Protein AF-A0A5K3F3H4-F1 (afdb_monomer_lite)

InterPro domains:
  IPR015174 MIF4G-like, type 2 [PF09090] (37-292)
  IPR016024 Armadillo-type fold [SSF48371] (37-323)
  IPR027159 Nuclear cap-binding protein subunit 1 [PTHR12412] (37-321)

Structure (mmCIF, N/CA/C/O backbone):
data_AF-A0A5K3F3H4-F1
#
_entry.id   AF-A0A5K3F3H4-F1
#
loop_
_atom_site.group_PDB
_atom_site.id
_atom_site.type_symbol
_atom_site.label_atom_id
_atom_site.label_alt_id
_atom_site.label_comp_id
_atom_site.label_asym_id
_atom_site.label_entity_id
_atom_site.label_seq_id
_atom_site.pdbx_PDB_ins_code
_atom_site.Cartn_x
_atom_site.Cartn_y
_atom_site.Cartn_z
_atom_site.occupancy
_atom_site.B_iso_or_equiv
_atom_site.auth_seq_id
_atom_site.auth_comp_id
_atom_site.auth_asym_id
_atom_site.auth_atom_id
_atom_site.pdbx_PDB_model_num
ATOM 1 N N . MET A 1 1 ? 62.502 4.142 15.641 1.00 40.22 1 MET A N 1
ATOM 2 C CA . MET A 1 1 ? 61.293 4.793 16.193 1.00 40.22 1 MET A CA 1
ATOM 3 C C . MET A 1 1 ? 60.629 5.588 15.080 1.00 40.22 1 MET A C 1
ATOM 5 O O . MET A 1 1 ? 61.179 6.590 14.658 1.00 40.22 1 MET A O 1
ATOM 9 N N . GLY A 1 2 ? 59.496 5.114 14.569 1.00 34.84 2 GLY A N 1
ATOM 10 C CA . GLY A 1 2 ? 58.688 5.800 13.559 1.00 34.84 2 GLY A CA 1
ATOM 11 C C . GLY A 1 2 ? 57.328 5.115 13.514 1.00 34.84 2 GLY A C 1
ATOM 12 O O . GLY A 1 2 ? 57.258 3.924 13.236 1.00 34.84 2 GLY A O 1
ATOM 13 N N . ARG A 1 3 ? 56.293 5.832 13.952 1.00 32.69 3 ARG A N 1
ATOM 14 C CA . ARG A 1 3 ? 54.963 5.322 14.311 1.00 32.69 3 ARG A CA 1
ATOM 15 C C . ARG A 1 3 ? 54.237 4.694 13.115 1.00 32.69 3 ARG A C 1
ATOM 17 O O . ARG A 1 3 ? 54.088 5.336 12.082 1.00 32.69 3 ARG A O 1
ATOM 24 N N . ALA A 1 4 ? 53.715 3.483 13.309 1.00 35.34 4 ALA A N 1
ATOM 25 C CA . ALA A 1 4 ? 52.687 2.902 12.457 1.00 35.34 4 ALA A CA 1
ATOM 26 C C . ALA A 1 4 ? 51.377 3.687 12.645 1.00 35.34 4 ALA A C 1
ATOM 28 O O . ALA A 1 4 ? 50.846 3.754 13.755 1.00 35.34 4 ALA A O 1
ATOM 29 N N . SER A 1 5 ? 50.876 4.296 11.569 1.00 33.78 5 SER A N 1
ATOM 30 C CA . SER A 1 5 ? 49.508 4.817 11.520 1.00 33.78 5 SER A CA 1
ATOM 31 C C . SER A 1 5 ? 48.542 3.636 11.526 1.00 33.78 5 SER A C 1
ATOM 33 O O . SER A 1 5 ? 48.433 2.917 10.536 1.00 33.78 5 SER A O 1
ATOM 35 N N . GLN A 1 6 ? 47.850 3.429 12.646 1.00 38.91 6 GLN A N 1
ATOM 36 C CA . GLN A 1 6 ? 46.632 2.626 12.684 1.00 38.91 6 GLN A CA 1
ATOM 37 C C . GLN A 1 6 ? 45.551 3.400 11.925 1.00 38.91 6 GLN A C 1
ATOM 39 O O . GLN A 1 6 ? 45.007 4.381 12.427 1.00 38.91 6 GLN A O 1
ATOM 44 N N . GLY A 1 7 ? 45.287 2.992 10.685 1.00 35.88 7 GLY A N 1
ATOM 45 C CA . GLY A 1 7 ? 44.106 3.433 9.959 1.00 35.88 7 GLY A CA 1
ATOM 46 C C . GLY A 1 7 ? 42.872 2.839 10.627 1.00 35.88 7 GLY A C 1
ATOM 47 O O . GLY A 1 7 ? 42.733 1.619 10.686 1.00 35.88 7 GLY A O 1
ATOM 48 N N . CYS A 1 8 ? 41.994 3.693 11.152 1.00 33.06 8 CYS A N 1
ATOM 49 C CA . CYS A 1 8 ? 40.660 3.285 11.578 1.00 33.06 8 CYS A CA 1
ATOM 50 C C . CYS A 1 8 ? 39.961 2.561 10.414 1.00 33.06 8 CYS A C 1
ATOM 52 O O . CYS A 1 8 ? 39.961 3.099 9.301 1.00 33.06 8 CYS A O 1
ATOM 54 N N . PRO A 1 9 ? 39.352 1.381 10.629 1.00 39.97 9 PRO A N 1
ATOM 55 C CA . PRO A 1 9 ? 38.537 0.761 9.599 1.00 39.97 9 PRO A CA 1
ATOM 56 C C . PRO A 1 9 ? 37.385 1.713 9.267 1.00 39.97 9 PRO A C 1
ATOM 58 O O . PRO A 1 9 ? 36.627 2.148 10.135 1.00 39.97 9 PRO A O 1
ATOM 61 N N . SER A 1 10 ? 37.327 2.102 7.996 1.00 42.69 10 SER A N 1
ATOM 62 C CA . SER A 1 10 ? 36.321 3.003 7.443 1.00 42.69 10 SER A CA 1
ATOM 63 C C . SER A 1 10 ? 34.918 2.485 7.769 1.00 42.69 10 SER A C 1
ATOM 65 O O . SER A 1 10 ? 34.638 1.301 7.592 1.00 42.69 10 SER A O 1
ATOM 67 N N . SER A 1 11 ? 34.024 3.384 8.192 1.00 40.47 11 SER A N 1
ATOM 68 C CA . SER A 1 11 ? 32.594 3.132 8.456 1.00 40.47 11 SER A CA 1
ATOM 69 C C . SER A 1 11 ? 31.907 2.298 7.357 1.00 40.47 11 SER A C 1
ATOM 71 O O . SER A 1 11 ? 31.018 1.499 7.640 1.00 40.47 11 SER A O 1
ATOM 73 N N . ALA A 1 12 ? 32.385 2.392 6.111 1.00 36.41 12 ALA A N 1
ATOM 74 C CA . ALA A 1 12 ? 31.917 1.582 4.990 1.00 36.41 12 ALA A CA 1
ATOM 75 C C . ALA A 1 12 ? 32.223 0.077 5.135 1.00 36.41 12 ALA A C 1
ATOM 77 O O . ALA A 1 12 ? 31.369 -0.742 4.820 1.00 36.41 12 ALA A O 1
ATOM 78 N N . GLN A 1 13 ? 33.397 -0.309 5.648 1.00 33.00 13 GLN A N 1
ATOM 79 C CA . GLN A 1 13 ? 33.770 -1.721 5.825 1.00 33.00 13 GLN A CA 1
ATOM 80 C C . GLN A 1 13 ? 32.955 -2.388 6.937 1.00 33.00 13 GLN A C 1
ATOM 82 O O . GLN A 1 13 ? 32.532 -3.530 6.787 1.00 33.00 13 GLN A O 1
ATOM 87 N N . HIS A 1 14 ? 32.665 -1.654 8.014 1.00 35.19 14 HIS A N 1
ATOM 88 C CA . HIS A 1 14 ? 31.809 -2.143 9.096 1.00 35.19 14 HIS A CA 1
ATOM 89 C C . HIS A 1 14 ? 30.343 -2.274 8.648 1.00 35.19 14 HIS A C 1
ATOM 91 O O . HIS A 1 14 ? 29.659 -3.215 9.039 1.00 35.19 14 HIS A O 1
ATOM 97 N N . LYS A 1 15 ? 29.862 -1.369 7.781 1.00 36.09 15 LYS A N 1
ATOM 98 C CA . LYS A 1 15 ? 28.524 -1.461 7.176 1.00 36.09 15 LYS A CA 1
ATOM 99 C C . LYS A 1 15 ? 28.393 -2.668 6.243 1.00 36.09 15 LYS A C 1
ATOM 101 O O . LYS A 1 15 ? 27.379 -3.348 6.291 1.00 36.09 15 LYS A O 1
ATOM 106 N N . VAL A 1 16 ? 29.424 -2.952 5.443 1.00 43.91 16 VAL A N 1
ATOM 107 C CA . VAL A 1 16 ? 29.448 -4.092 4.510 1.00 43.91 16 VAL A CA 1
ATOM 108 C C . VAL A 1 16 ? 29.509 -5.431 5.248 1.00 43.91 16 VAL A C 1
ATOM 110 O O . VAL A 1 16 ? 28.797 -6.351 4.867 1.00 43.91 16 VAL A O 1
ATOM 113 N N . LEU A 1 17 ? 30.296 -5.535 6.326 1.00 38.44 17 LEU A N 1
ATOM 114 C CA . LEU A 1 17 ? 30.344 -6.736 7.173 1.00 38.44 17 LEU A CA 1
ATOM 115 C C . LEU A 1 17 ? 29.001 -7.004 7.862 1.00 38.44 17 LEU A C 1
ATOM 117 O O . LEU A 1 17 ? 28.472 -8.103 7.753 1.00 38.44 17 LEU A O 1
ATOM 121 N N . LEU A 1 18 ? 28.396 -5.978 8.473 1.00 46.22 18 LEU A N 1
ATOM 122 C CA . LEU A 1 18 ? 27.070 -6.108 9.084 1.00 46.22 18 LEU A CA 1
ATOM 123 C C . LEU A 1 18 ? 25.983 -6.448 8.057 1.00 46.22 18 LEU A C 1
ATOM 125 O O . LEU A 1 18 ? 25.068 -7.198 8.374 1.00 46.22 18 LEU A O 1
ATOM 129 N N . GLN A 1 19 ? 26.078 -5.919 6.834 1.00 50.66 19 GLN A N 1
ATOM 130 C CA . GLN A 1 19 ? 25.149 -6.236 5.749 1.00 50.66 19 GLN A CA 1
ATOM 131 C C . GLN A 1 19 ? 25.350 -7.670 5.232 1.00 50.66 19 GLN A C 1
ATOM 133 O O . GLN A 1 19 ? 24.365 -8.336 4.937 1.00 50.66 19 GLN A O 1
ATOM 138 N N . GLY A 1 20 ? 26.590 -8.168 5.179 1.00 55.59 20 GLY A N 1
ATOM 139 C CA . GLY A 1 20 ? 26.904 -9.562 4.849 1.00 55.59 20 GLY A CA 1
ATOM 140 C C . GLY A 1 20 ? 26.349 -10.545 5.880 1.00 55.59 20 GLY A C 1
ATOM 141 O O . GLY A 1 20 ? 25.595 -11.445 5.517 1.00 55.59 20 GLY A O 1
ATOM 142 N N . ASP A 1 21 ? 26.619 -10.303 7.164 1.00 62.16 21 ASP A N 1
ATOM 143 C CA . ASP A 1 21 ? 26.112 -11.128 8.268 1.00 62.16 21 ASP A CA 1
ATOM 144 C C . ASP A 1 21 ? 24.573 -11.081 8.347 1.00 62.16 21 ASP A C 1
ATOM 146 O O . ASP A 1 21 ? 23.911 -12.091 8.593 1.00 62.16 21 ASP A O 1
ATOM 150 N N . PHE A 1 22 ? 23.981 -9.911 8.080 1.00 59.94 22 PHE A N 1
ATOM 151 C CA . PHE A 1 22 ? 22.532 -9.729 7.976 1.00 59.94 22 PHE A CA 1
ATOM 152 C C . PHE A 1 22 ? 21.933 -10.537 6.818 1.00 59.94 22 PHE A C 1
ATOM 154 O O . PHE A 1 22 ? 20.934 -11.234 7.013 1.00 59.94 22 PHE A O 1
ATOM 161 N N . ILE A 1 23 ? 22.549 -10.484 5.631 1.00 62.69 23 ILE A N 1
ATOM 162 C CA . ILE A 1 23 ? 22.097 -11.227 4.449 1.00 62.69 23 ILE A CA 1
ATOM 163 C C . ILE A 1 23 ? 22.179 -12.734 4.694 1.00 62.69 23 ILE A C 1
ATOM 165 O O . ILE A 1 23 ? 21.210 -13.437 4.410 1.00 62.69 23 ILE A O 1
ATOM 169 N N . GLU A 1 24 ? 23.286 -13.239 5.243 1.00 66.94 24 GLU A N 1
ATOM 170 C CA . GLU A 1 24 ? 23.436 -14.669 5.534 1.00 66.94 24 GLU A CA 1
ATOM 171 C C . GLU A 1 24 ? 22.432 -15.149 6.587 1.00 66.94 24 GLU A C 1
ATOM 173 O O . GLU A 1 24 ? 21.789 -16.190 6.407 1.00 66.94 24 GLU A O 1
ATOM 178 N N . SER A 1 25 ? 22.227 -14.370 7.654 1.00 64.19 25 SER A N 1
ATOM 179 C CA . SER A 1 25 ? 21.282 -14.711 8.719 1.00 64.19 25 SER A CA 1
ATOM 180 C C . SER A 1 25 ? 19.839 -14.762 8.202 1.00 64.19 25 SER A C 1
ATOM 182 O O . SER A 1 25 ? 19.125 -15.740 8.431 1.00 64.19 25 SER A O 1
ATOM 184 N N . ILE A 1 26 ? 19.425 -13.761 7.420 1.00 64.06 26 ILE A N 1
ATOM 185 C CA . ILE A 1 26 ? 18.082 -13.704 6.832 1.00 64.06 26 ILE A CA 1
ATOM 186 C C . ILE A 1 26 ? 17.897 -14.774 5.750 1.00 64.06 26 ILE A C 1
ATOM 188 O O . ILE A 1 26 ? 16.873 -15.455 5.736 1.00 64.06 26 ILE A O 1
ATOM 192 N N . SER A 1 27 ? 18.885 -14.985 4.880 1.00 59.66 27 SER A N 1
ATOM 193 C CA . SER A 1 27 ? 18.850 -16.040 3.858 1.00 59.66 27 SER A CA 1
ATOM 194 C C . SER A 1 27 ? 18.670 -17.430 4.482 1.00 59.66 27 SER A C 1
ATOM 196 O O . SER A 1 27 ? 17.841 -18.217 4.024 1.00 59.66 27 SER A O 1
ATOM 198 N N . THR A 1 28 ? 19.352 -17.704 5.599 1.00 62.38 28 THR A N 1
ATOM 199 C CA . THR A 1 28 ? 19.222 -18.971 6.343 1.00 62.38 28 THR A CA 1
ATOM 200 C C . THR A 1 28 ? 17.799 -19.194 6.868 1.00 62.38 28 THR A C 1
ATOM 202 O O . THR A 1 28 ? 17.273 -20.310 6.785 1.00 62.38 28 THR A O 1
ATOM 205 N N . ILE A 1 29 ? 17.145 -18.131 7.356 1.00 65.19 29 ILE A N 1
ATOM 206 C CA . ILE A 1 29 ? 15.736 -18.170 7.779 1.00 65.19 29 ILE A CA 1
ATOM 207 C C . ILE A 1 29 ? 14.838 -18.522 6.585 1.00 65.19 29 ILE A C 1
ATOM 209 O O . ILE A 1 29 ? 13.948 -19.361 6.719 1.00 65.19 29 ILE A O 1
ATOM 213 N N . TRP A 1 30 ? 15.088 -17.937 5.410 1.00 63.22 30 TRP A N 1
ATOM 214 C CA . TRP A 1 30 ? 14.256 -18.125 4.216 1.00 63.22 30 TRP A CA 1
ATOM 215 C C . TRP A 1 30 ? 14.368 -19.500 3.572 1.00 63.22 30 TRP A C 1
ATOM 217 O O . TRP A 1 30 ? 13.352 -20.063 3.165 1.00 63.22 30 TRP A O 1
ATOM 227 N N . VAL A 1 31 ? 15.579 -20.049 3.499 1.00 63.25 31 VAL A N 1
ATOM 228 C CA . VAL A 1 31 ? 15.827 -21.393 2.954 1.00 63.25 31 VAL A CA 1
ATOM 229 C C . VAL A 1 31 ? 15.159 -22.470 3.820 1.00 63.25 31 VAL A C 1
ATOM 231 O O . VAL A 1 31 ? 14.703 -23.488 3.304 1.00 63.25 31 VAL A O 1
ATOM 234 N N . SER A 1 32 ? 15.027 -22.217 5.124 1.00 57.12 32 SER A N 1
ATOM 235 C CA . SER A 1 32 ? 14.444 -23.145 6.103 1.00 57.12 32 SER A CA 1
ATOM 236 C C . SER A 1 32 ? 12.939 -22.941 6.340 1.00 57.12 32 SER A C 1
ATOM 238 O O . SER A 1 32 ? 12.373 -23.562 7.238 1.00 57.12 32 SER A O 1
ATOM 240 N N . ALA A 1 33 ? 12.268 -22.088 5.555 1.00 53.84 33 ALA A N 1
ATOM 241 C CA . ALA A 1 33 ? 10.885 -21.666 5.794 1.00 53.84 33 ALA A CA 1
ATOM 242 C C . ALA A 1 33 ? 9.740 -22.462 5.108 1.00 53.84 33 ALA A C 1
ATOM 244 O O . ALA A 1 33 ? 8.624 -21.931 5.109 1.00 53.84 33 ALA A O 1
ATOM 245 N N . PRO A 1 34 ? 9.889 -23.680 4.526 1.00 53.28 34 PRO A N 1
ATOM 246 C CA . PRO A 1 34 ? 8.743 -24.329 3.880 1.00 53.28 34 PRO A CA 1
ATOM 247 C C . PRO A 1 34 ? 7.625 -24.698 4.873 1.00 53.28 34 PRO A C 1
ATOM 249 O O . PRO A 1 34 ? 6.481 -24.871 4.461 1.00 53.28 34 PRO A O 1
ATOM 252 N N . GLU A 1 35 ? 7.911 -24.731 6.179 1.00 56.06 35 GLU A N 1
ATOM 253 C CA . GLU A 1 35 ? 6.898 -24.804 7.231 1.00 56.06 35 GLU A CA 1
ATOM 254 C C . GLU A 1 35 ? 6.758 -23.444 7.933 1.00 56.06 35 GLU A C 1
ATOM 256 O O . GLU A 1 35 ? 7.698 -22.931 8.542 1.00 56.06 35 GLU A O 1
ATOM 261 N N . THR A 1 36 ? 5.555 -22.860 7.901 1.00 57.94 36 THR A N 1
ATOM 262 C CA . THR A 1 36 ? 5.221 -21.524 8.447 1.00 57.94 36 THR A CA 1
ATOM 263 C C . THR A 1 36 ? 5.594 -21.312 9.922 1.00 57.94 36 THR A C 1
ATOM 265 O O . THR A 1 36 ? 5.577 -20.185 10.408 1.00 57.94 36 THR A O 1
ATOM 268 N N . ASN A 1 37 ? 5.925 -22.381 10.650 1.00 65.38 37 ASN A N 1
ATOM 269 C CA . ASN A 1 37 ? 6.276 -22.349 12.066 1.00 65.38 37 ASN A CA 1
ATOM 270 C C . ASN A 1 37 ? 7.676 -21.756 12.325 1.00 65.38 37 ASN A C 1
ATOM 272 O O . ASN A 1 37 ? 7.894 -21.122 13.357 1.00 65.38 37 ASN A O 1
ATOM 276 N N . TYR A 1 38 ? 8.612 -21.887 11.378 1.00 69.25 38 TYR A N 1
ATOM 277 C CA . TYR A 1 38 ? 9.971 -21.354 11.540 1.00 69.25 38 TYR A CA 1
ATOM 278 C C . TYR A 1 38 ? 9.998 -19.822 11.536 1.00 69.25 38 TYR A C 1
ATOM 280 O O . TYR A 1 38 ? 10.671 -19.213 12.364 1.00 69.25 38 TYR A O 1
ATOM 288 N N . LEU A 1 39 ? 9.201 -19.181 10.676 1.00 72.75 39 LEU A N 1
ATOM 289 C CA . LEU A 1 39 ? 9.088 -17.718 10.649 1.00 72.75 39 LEU A CA 1
ATOM 290 C C . LEU A 1 39 ? 8.508 -17.146 11.945 1.00 72.75 39 LEU A C 1
ATOM 292 O O . LEU A 1 39 ? 8.939 -16.085 12.388 1.00 72.75 39 LEU A O 1
ATOM 296 N N . ALA A 1 40 ? 7.565 -17.855 12.570 1.00 77.00 40 ALA A N 1
ATOM 297 C CA . ALA A 1 40 ? 7.055 -17.476 13.883 1.00 77.00 40 ALA A CA 1
ATOM 298 C C . ALA A 1 40 ? 8.139 -17.585 14.963 1.00 77.00 40 ALA A C 1
ATOM 300 O O . ALA A 1 40 ? 8.243 -16.713 15.820 1.00 77.00 40 ALA A O 1
ATOM 301 N N . TRP A 1 41 ? 8.971 -18.629 14.913 1.00 80.81 41 TRP A N 1
ATOM 302 C CA . TRP A 1 41 ? 10.024 -18.837 15.906 1.00 80.81 41 TRP A CA 1
ATOM 303 C C . TRP A 1 41 ? 11.134 -17.780 15.826 1.00 80.81 41 TRP A C 1
ATOM 305 O O . TRP A 1 41 ? 11.616 -17.314 16.856 1.00 80.81 41 TRP A O 1
ATOM 315 N N . TYR A 1 42 ? 11.472 -17.332 14.614 1.00 81.75 42 TYR A N 1
ATOM 316 C CA . TYR A 1 42 ? 12.465 -16.279 14.376 1.00 81.75 42 TYR A CA 1
ATOM 317 C C . TYR A 1 42 ? 11.874 -14.864 14.296 1.00 81.75 42 TYR A C 1
ATOM 319 O O . TYR A 1 42 ? 12.603 -13.923 13.977 1.00 81.75 42 TYR A O 1
ATOM 327 N N . SER A 1 43 ? 10.583 -14.666 14.595 1.00 85.62 43 SER A N 1
ATOM 328 C CA . SER A 1 43 ? 9.932 -13.362 14.399 1.00 85.62 43 SER A CA 1
ATOM 329 C C . SER A 1 43 ? 10.582 -12.247 15.217 1.00 85.62 43 SER A C 1
ATOM 331 O O . SER A 1 43 ? 10.687 -11.119 14.747 1.00 85.62 43 SER A O 1
ATOM 333 N N . GLU A 1 44 ? 11.025 -12.560 16.437 1.00 87.81 44 GLU A N 1
ATOM 334 C CA . GLU A 1 44 ? 11.679 -11.588 17.318 1.00 87.81 44 GLU A CA 1
ATOM 335 C C . GLU A 1 44 ? 13.089 -11.250 16.826 1.00 87.81 44 GLU A C 1
ATOM 337 O O . GLU A 1 44 ? 13.448 -10.082 16.705 1.00 87.81 44 GLU A O 1
ATOM 342 N N . THR A 1 45 ? 13.865 -12.268 16.443 1.00 87.44 45 THR A N 1
ATOM 343 C CA . THR A 1 45 ? 15.189 -12.082 15.840 1.00 87.44 45 THR A CA 1
ATOM 344 C C . THR A 1 45 ? 15.101 -11.230 14.580 1.00 87.44 45 THR A C 1
ATOM 346 O O . THR A 1 45 ? 15.886 -10.301 14.412 1.00 87.44 45 THR A O 1
ATOM 349 N N . PHE A 1 46 ? 14.107 -11.484 13.727 1.00 88.62 46 PHE A N 1
ATOM 350 C CA . PHE A 1 46 ? 13.879 -10.672 12.540 1.00 88.62 46 PHE A CA 1
ATOM 351 C C . PHE A 1 46 ? 13.544 -9.222 12.892 1.00 88.62 46 PHE A C 1
ATOM 353 O O . PHE A 1 46 ? 14.099 -8.327 12.274 1.00 88.62 46 PHE A O 1
ATOM 360 N N . LYS A 1 47 ? 12.680 -8.963 13.882 1.00 89.25 47 LYS A N 1
ATOM 361 C CA . LYS A 1 47 ? 12.345 -7.589 14.303 1.00 89.25 47 LYS A CA 1
ATOM 362 C C . LYS A 1 47 ? 13.563 -6.817 14.808 1.00 89.25 47 LYS A C 1
ATOM 364 O O . LYS A 1 47 ? 13.651 -5.613 14.596 1.00 89.25 47 LYS A O 1
ATOM 369 N N . ILE A 1 48 ? 14.511 -7.506 15.442 1.00 89.62 48 ILE A N 1
ATOM 370 C CA . ILE A 1 48 ? 15.783 -6.913 15.868 1.00 89.62 48 ILE A CA 1
ATOM 371 C C . ILE A 1 48 ? 16.668 -6.611 14.650 1.00 89.62 48 ILE A C 1
ATOM 373 O O . ILE A 1 48 ? 17.189 -5.502 14.526 1.00 89.62 48 ILE A O 1
ATOM 377 N N . LEU A 1 49 ? 16.821 -7.585 13.746 1.00 86.88 49 LEU A N 1
ATOM 378 C CA . LEU A 1 49 ? 17.655 -7.455 12.549 1.00 86.88 49 LEU A CA 1
ATOM 379 C C . LEU A 1 49 ? 17.106 -6.392 11.585 1.00 86.88 49 LEU A C 1
ATOM 381 O O . LEU A 1 49 ? 17.854 -5.538 11.127 1.00 86.88 49 LEU A O 1
ATOM 385 N N . ALA A 1 50 ? 15.808 -6.415 11.299 1.00 90.94 50 ALA A N 1
ATOM 386 C CA . ALA A 1 50 ? 15.098 -5.500 10.409 1.00 90.94 50 ALA A CA 1
ATOM 387 C C . ALA A 1 50 ? 14.349 -4.417 11.205 1.00 90.94 50 ALA A C 1
ATOM 389 O O . ALA A 1 50 ? 13.154 -4.182 11.020 1.00 90.94 50 ALA A O 1
ATOM 390 N N . SER A 1 51 ? 15.071 -3.765 12.118 1.00 91.31 51 SER A N 1
ATOM 391 C CA . SER A 1 51 ? 14.514 -2.758 13.032 1.00 91.31 51 SER A CA 1
ATOM 392 C C . SER A 1 51 ? 14.151 -1.429 12.362 1.00 91.31 51 SER A C 1
ATOM 394 O O . SER A 1 51 ? 13.438 -0.626 12.961 1.00 91.31 51 SER A O 1
ATOM 396 N N . THR A 1 52 ? 14.613 -1.187 11.130 1.00 94.38 52 THR A N 1
ATOM 397 C CA . THR A 1 52 ? 14.284 0.015 10.348 1.00 94.38 52 THR A CA 1
ATOM 398 C C . THR A 1 52 ? 13.592 -0.341 9.037 1.00 94.38 52 THR A C 1
ATOM 400 O O . THR A 1 52 ? 13.757 -1.444 8.510 1.00 94.38 52 THR A O 1
ATOM 403 N N . VAL A 1 53 ? 12.852 0.620 8.477 1.00 94.12 53 VAL A N 1
ATOM 404 C CA . VAL A 1 53 ? 12.150 0.469 7.193 1.00 94.12 53 VAL A CA 1
ATOM 405 C C . VAL A 1 53 ? 13.129 0.120 6.068 1.00 94.12 53 VAL A C 1
ATOM 407 O O . VAL A 1 53 ? 12.820 -0.720 5.228 1.00 94.12 53 VAL A O 1
ATOM 410 N N . GLU A 1 54 ? 14.334 0.693 6.066 1.00 93.00 54 GLU A N 1
ATOM 411 C CA . GLU A 1 54 ? 15.370 0.403 5.068 1.00 93.00 54 GLU A CA 1
ATOM 412 C C . GLU A 1 54 ? 15.858 -1.046 5.160 1.00 93.00 54 GLU A C 1
ATOM 414 O O . GLU A 1 54 ? 15.968 -1.723 4.143 1.00 93.00 54 GLU A O 1
ATOM 419 N N . LEU A 1 55 ? 16.098 -1.557 6.371 1.00 93.88 55 LEU A N 1
ATOM 420 C CA . LEU A 1 55 ? 16.516 -2.949 6.562 1.00 93.88 55 LEU A CA 1
ATOM 421 C C . LEU A 1 55 ? 15.397 -3.930 6.196 1.00 93.88 55 LEU A C 1
ATOM 423 O O . LEU A 1 55 ? 15.667 -4.998 5.650 1.00 93.88 55 LEU A O 1
ATOM 427 N N . GLN A 1 56 ? 14.137 -3.562 6.434 1.00 95.69 56 GLN A N 1
ATOM 428 C CA . GLN A 1 56 ? 12.990 -4.335 5.957 1.00 95.69 56 GLN A CA 1
ATOM 429 C C . GLN A 1 56 ? 12.909 -4.357 4.419 1.00 95.69 56 GLN A C 1
ATOM 431 O O . GLN A 1 56 ? 12.589 -5.398 3.846 1.00 95.69 56 GLN A O 1
ATOM 436 N N . VAL A 1 57 ? 13.232 -3.248 3.740 1.00 95.75 57 VAL A N 1
ATOM 437 C CA . VAL A 1 57 ? 13.325 -3.194 2.268 1.00 95.75 57 VAL A CA 1
ATOM 438 C C . VAL A 1 57 ? 14.414 -4.139 1.754 1.00 95.75 57 VAL A C 1
ATOM 440 O O . VAL A 1 57 ? 14.148 -4.930 0.850 1.00 95.75 57 VAL A O 1
ATOM 443 N N . GLU A 1 58 ? 15.602 -4.119 2.360 1.00 92.62 58 GLU A N 1
ATOM 444 C CA . GLU A 1 58 ? 16.693 -5.038 2.006 1.00 92.62 58 GLU A CA 1
ATOM 445 C C . GLU A 1 58 ? 16.299 -6.503 2.258 1.00 92.62 58 GLU A C 1
ATOM 447 O O . GLU A 1 58 ? 16.532 -7.374 1.419 1.00 92.62 58 GLU A O 1
ATOM 452 N N . ALA A 1 59 ? 15.614 -6.789 3.370 1.00 92.62 59 ALA A N 1
ATOM 453 C CA . ALA A 1 59 ? 15.080 -8.120 3.653 1.00 92.62 59 ALA A CA 1
ATOM 454 C C . ALA A 1 59 ? 14.093 -8.597 2.572 1.00 92.62 59 ALA A C 1
ATOM 456 O O . ALA A 1 59 ? 14.105 -9.774 2.205 1.00 92.62 59 ALA A O 1
ATOM 457 N N . LEU A 1 60 ? 13.275 -7.695 2.023 1.00 94.38 60 LEU A N 1
ATOM 458 C CA . LEU A 1 60 ? 12.379 -7.989 0.903 1.00 94.38 60 LEU A CA 1
ATOM 459 C C . LEU A 1 60 ? 13.136 -8.210 -0.418 1.00 94.38 60 LEU A C 1
ATOM 461 O O . LEU A 1 60 ? 12.717 -9.043 -1.226 1.00 94.38 60 LEU A O 1
ATOM 465 N N . HIS A 1 61 ? 14.265 -7.531 -0.655 1.00 92.44 61 HIS A N 1
ATOM 466 C CA . HIS A 1 61 ? 15.140 -7.845 -1.795 1.00 92.44 61 HIS A CA 1
ATOM 467 C C . HIS A 1 61 ? 15.774 -9.228 -1.660 1.00 92.44 61 HIS A C 1
ATOM 469 O O . HIS A 1 61 ? 15.759 -9.985 -2.630 1.00 92.44 61 HIS A O 1
ATOM 475 N N . ILE A 1 62 ? 16.247 -9.599 -0.466 1.00 90.50 62 ILE A N 1
ATOM 476 C CA . ILE A 1 62 ? 16.758 -10.951 -0.188 1.00 90.50 62 ILE A CA 1
ATOM 477 C C . ILE A 1 62 ? 15.652 -11.985 -0.417 1.00 90.50 62 ILE A C 1
ATOM 479 O O . ILE A 1 62 ? 15.874 -12.976 -1.108 1.00 90.50 62 ILE A O 1
ATOM 483 N N . LEU A 1 63 ? 14.442 -11.736 0.094 1.00 90.25 63 LEU A N 1
ATOM 484 C CA . LEU A 1 63 ? 13.293 -12.618 -0.106 1.00 90.25 63 LEU A CA 1
ATOM 485 C C . LEU A 1 63 ? 13.005 -12.850 -1.599 1.00 90.25 63 LEU A C 1
ATOM 487 O O . LEU A 1 63 ? 12.834 -13.992 -2.028 1.00 90.25 63 LEU A O 1
ATOM 491 N N . GLN A 1 64 ? 12.982 -11.775 -2.391 1.00 89.44 64 GLN A N 1
ATOM 492 C CA . GLN A 1 64 ? 12.780 -11.834 -3.839 1.00 89.44 64 GLN A CA 1
ATOM 493 C C . GLN A 1 64 ? 13.919 -12.576 -4.554 1.00 89.44 64 GLN A C 1
ATOM 495 O O . GLN A 1 64 ? 13.667 -13.267 -5.539 1.00 89.44 64 GLN A O 1
ATOM 500 N N . ALA A 1 65 ? 15.161 -12.437 -4.084 1.00 87.81 65 ALA A N 1
ATOM 501 C CA . ALA A 1 65 ? 16.315 -13.127 -4.651 1.00 87.81 65 ALA A CA 1
ATOM 502 C C . ALA A 1 65 ? 16.273 -14.638 -4.369 1.00 87.81 65 ALA A C 1
ATOM 504 O O . ALA A 1 65 ? 16.501 -15.433 -5.282 1.00 87.81 65 ALA A O 1
ATOM 505 N N . VAL A 1 66 ? 15.920 -15.034 -3.140 1.00 86.62 66 VAL A N 1
ATOM 506 C CA . VAL A 1 66 ? 15.795 -16.443 -2.725 1.00 86.62 66 VAL A CA 1
ATOM 507 C C . VAL A 1 66 ? 14.650 -17.135 -3.468 1.00 86.62 66 VAL A C 1
ATOM 509 O O . VAL A 1 66 ? 14.824 -18.234 -3.988 1.00 86.62 66 VAL A O 1
ATOM 512 N N . TRP A 1 67 ? 13.492 -16.480 -3.578 1.00 86.56 67 TRP A N 1
ATOM 513 C CA . TRP A 1 67 ? 12.292 -17.041 -4.211 1.00 86.56 67 TRP A CA 1
ATOM 514 C C . TRP A 1 67 ? 12.052 -16.512 -5.630 1.00 86.56 67 TRP A C 1
ATOM 516 O O . TRP A 1 67 ? 10.910 -16.415 -6.082 1.00 86.56 67 TRP A O 1
ATOM 526 N N . CYS A 1 68 ? 13.123 -16.204 -6.366 1.00 81.19 68 CYS A N 1
ATOM 527 C CA . CYS A 1 68 ? 13.036 -15.594 -7.696 1.00 81.19 68 CYS A CA 1
ATOM 528 C C . CYS A 1 68 ? 12.257 -16.441 -8.720 1.00 81.19 68 CYS A C 1
ATOM 530 O O . CYS A 1 68 ? 11.606 -15.885 -9.602 1.00 81.19 68 CYS A O 1
ATOM 532 N N . ASN A 1 69 ? 12.262 -17.769 -8.567 1.00 82.38 69 ASN A N 1
ATOM 533 C CA . ASN A 1 69 ? 11.538 -18.708 -9.432 1.00 82.38 69 ASN A CA 1
ATOM 534 C C . ASN A 1 69 ? 10.111 -19.024 -8.948 1.00 82.38 69 ASN A C 1
ATOM 536 O O . ASN A 1 69 ? 9.369 -19.722 -9.636 1.00 82.38 69 ASN A O 1
ATOM 540 N N . GLN A 1 70 ? 9.713 -18.540 -7.767 1.00 87.38 70 GLN A N 1
ATOM 541 C CA . GLN A 1 70 ? 8.420 -18.847 -7.159 1.00 87.38 70 GLN A CA 1
ATOM 542 C C . GLN A 1 70 ? 7.786 -17.580 -6.574 1.00 87.38 70 GLN A C 1
ATOM 544 O O . GLN A 1 70 ? 7.703 -17.389 -5.362 1.00 87.38 70 GLN A O 1
ATOM 549 N N . SER A 1 71 ? 7.282 -16.722 -7.462 1.00 89.94 71 SER A N 1
ATOM 550 C CA . SER A 1 71 ? 6.696 -15.417 -7.118 1.00 89.94 71 SER A CA 1
ATOM 551 C C . SER A 1 71 ? 5.572 -15.493 -6.075 1.00 89.94 71 SER A C 1
ATOM 553 O O . SER A 1 71 ? 5.447 -14.615 -5.226 1.00 89.94 71 SER A O 1
ATOM 555 N N . GLN A 1 72 ? 4.794 -16.579 -6.068 1.00 90.44 72 GLN A N 1
ATOM 556 C CA . GLN A 1 72 ? 3.741 -16.802 -5.073 1.00 90.44 72 GLN A CA 1
ATOM 557 C C . GLN A 1 72 ? 4.281 -17.001 -3.648 1.00 90.44 72 GLN A C 1
ATOM 559 O O . GLN A 1 72 ? 3.611 -16.614 -2.693 1.00 90.44 72 GLN A O 1
ATOM 564 N N . MET A 1 73 ? 5.500 -17.528 -3.480 1.00 87.69 73 MET A N 1
ATOM 565 C CA . MET A 1 73 ? 6.123 -17.615 -2.153 1.00 87.69 73 MET A CA 1
ATOM 566 C C . MET A 1 73 ? 6.500 -16.236 -1.631 1.00 87.69 73 MET A C 1
ATOM 568 O O . MET A 1 73 ? 6.246 -15.959 -0.463 1.00 87.69 73 MET A O 1
ATOM 572 N N . VAL A 1 74 ? 6.999 -15.339 -2.490 1.00 91.69 74 VAL A N 1
ATOM 573 C CA . VAL A 1 74 ? 7.266 -13.938 -2.115 1.00 91.69 74 VAL A CA 1
ATOM 574 C C . VAL A 1 74 ? 5.996 -13.277 -1.575 1.00 91.69 74 VAL A C 1
ATOM 576 O O . VAL A 1 74 ? 6.024 -12.637 -0.523 1.00 91.69 74 VAL A O 1
ATOM 579 N N . VAL A 1 75 ? 4.858 -13.485 -2.243 1.00 93.44 75 VAL A N 1
ATOM 580 C CA . VAL A 1 75 ? 3.561 -12.948 -1.801 1.00 93.44 75 VAL A CA 1
ATOM 581 C C . VAL A 1 75 ? 3.123 -13.564 -0.475 1.00 93.44 75 VAL A C 1
ATOM 583 O O . VAL A 1 75 ? 2.784 -12.840 0.459 1.00 93.44 75 VAL A O 1
ATOM 586 N N . ALA A 1 76 ? 3.117 -14.895 -0.378 1.00 89.56 76 ALA A N 1
ATOM 587 C CA . ALA A 1 76 ? 2.631 -15.601 0.805 1.00 89.56 76 ALA A CA 1
ATOM 588 C C . ALA A 1 76 ? 3.452 -15.252 2.053 1.00 89.56 76 ALA A C 1
ATOM 590 O O . ALA A 1 76 ? 2.896 -14.985 3.119 1.00 89.56 76 ALA A O 1
ATOM 591 N N . ILE A 1 77 ? 4.771 -15.208 1.898 1.00 90.19 77 ILE A N 1
ATOM 592 C CA . ILE A 1 77 ? 5.706 -14.892 2.966 1.00 90.19 77 ILE A CA 1
ATOM 593 C C . ILE A 1 77 ? 5.601 -13.425 3.384 1.00 90.19 77 ILE A C 1
ATOM 595 O O . ILE A 1 77 ? 5.454 -13.152 4.574 1.00 90.19 77 ILE A O 1
ATOM 599 N N . SER A 1 78 ? 5.658 -12.479 2.440 1.00 93.62 78 SER A N 1
ATOM 600 C CA . SER A 1 78 ? 5.582 -11.048 2.773 1.00 93.62 78 SER A CA 1
ATOM 601 C C . SER A 1 78 ? 4.258 -10.707 3.460 1.00 93.62 78 SER A C 1
ATOM 603 O O . SER A 1 78 ? 4.229 -9.956 4.439 1.00 93.62 78 SER A O 1
ATOM 605 N N . ASP A 1 79 ? 3.157 -11.327 3.027 1.00 91.81 79 ASP A N 1
ATOM 606 C CA . ASP A 1 79 ? 1.860 -11.225 3.688 1.00 91.81 79 ASP A CA 1
ATOM 607 C C . ASP A 1 79 ? 1.896 -11.816 5.104 1.00 91.81 79 ASP A C 1
ATOM 609 O O . ASP A 1 79 ? 1.456 -11.163 6.052 1.00 91.81 79 ASP A O 1
ATOM 613 N N . TYR A 1 80 ? 2.472 -13.007 5.284 1.00 90.00 80 TYR A N 1
ATOM 614 C CA . TYR A 1 80 ? 2.620 -13.629 6.601 1.00 90.00 80 TYR A CA 1
ATOM 615 C C . TYR A 1 80 ? 3.436 -12.759 7.572 1.00 90.00 80 TYR A C 1
ATOM 617 O O . TYR A 1 80 ? 2.980 -12.473 8.679 1.00 90.00 80 TYR A O 1
ATOM 625 N N . MET A 1 81 ? 4.594 -12.259 7.141 1.00 90.44 81 MET A N 1
ATOM 626 C CA . MET A 1 81 ? 5.443 -11.362 7.932 1.00 90.44 81 MET A CA 1
ATOM 627 C C . MET A 1 81 ? 4.728 -10.064 8.310 1.00 90.44 81 MET A C 1
ATOM 629 O O . MET A 1 81 ? 4.820 -9.602 9.448 1.00 90.44 81 MET A O 1
ATOM 633 N N . SER A 1 82 ? 3.972 -9.491 7.372 1.00 92.81 82 SER A N 1
ATOM 634 C CA . SER A 1 82 ? 3.174 -8.291 7.627 1.00 92.81 82 SER A CA 1
ATOM 635 C C . SER A 1 82 ? 2.139 -8.529 8.727 1.00 92.81 82 SER A C 1
ATOM 637 O O . SER A 1 82 ? 1.911 -7.664 9.569 1.00 92.81 82 SER A O 1
ATOM 639 N N . ARG A 1 83 ? 1.511 -9.716 8.761 1.00 89.69 83 ARG A N 1
ATOM 640 C CA . ARG A 1 83 ? 0.543 -10.081 9.813 1.00 89.69 83 ARG A CA 1
ATOM 641 C C . ARG A 1 83 ? 1.200 -10.245 11.184 1.00 89.69 83 ARG A C 1
ATOM 643 O O . ARG A 1 83 ? 0.552 -9.968 12.188 1.00 89.69 83 ARG A O 1
ATOM 650 N N . LEU A 1 84 ? 2.465 -10.665 11.232 1.00 89.69 84 LEU A N 1
ATOM 651 C CA . LEU A 1 84 ? 3.255 -10.753 12.467 1.00 89.69 84 LEU A CA 1
ATOM 652 C C . LEU A 1 84 ? 3.847 -9.403 12.919 1.00 89.69 84 LEU A C 1
ATOM 654 O O . LEU A 1 84 ? 4.488 -9.331 13.975 1.00 89.69 84 LEU A O 1
ATOM 658 N N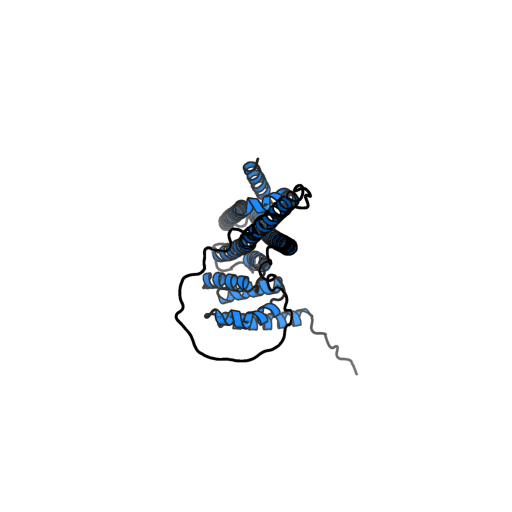 . GLY A 1 85 ? 3.642 -8.338 12.135 1.00 89.81 85 GLY A N 1
ATOM 659 C CA . GLY A 1 85 ? 4.228 -7.020 12.381 1.00 89.81 85 GLY A CA 1
ATOM 660 C C . GLY A 1 85 ? 5.748 -7.016 12.226 1.00 89.81 85 GLY A C 1
ATOM 661 O O . GLY A 1 85 ? 6.431 -6.317 12.962 1.00 89.81 85 GLY A O 1
ATOM 662 N N . MET A 1 86 ? 6.281 -7.874 11.352 1.00 92.00 86 MET A N 1
ATOM 663 C CA . MET A 1 86 ? 7.704 -7.899 10.995 1.00 92.00 86 MET A CA 1
ATOM 664 C C . MET A 1 86 ? 8.021 -6.914 9.866 1.00 92.00 86 MET A C 1
ATOM 666 O O . MET A 1 86 ? 9.144 -6.436 9.774 1.00 92.00 86 MET A O 1
ATOM 670 N N . LEU A 1 87 ? 7.043 -6.639 9.001 1.00 95.31 87 LEU A N 1
ATOM 671 C CA . LEU A 1 87 ? 7.163 -5.686 7.903 1.00 95.31 87 LEU A CA 1
ATOM 672 C C . LEU A 1 87 ? 6.152 -4.564 8.088 1.00 95.31 87 LEU A C 1
ATOM 674 O O . LEU A 1 87 ? 4.950 -4.818 8.230 1.00 95.31 87 LEU A O 1
ATOM 678 N N . ASP A 1 88 ? 6.644 -3.337 8.022 1.00 94.38 88 ASP A N 1
ATOM 679 C CA . ASP A 1 88 ? 5.814 -2.152 7.961 1.00 94.38 88 ASP A CA 1
ATOM 680 C C . ASP A 1 88 ? 5.207 -1.993 6.560 1.00 94.38 88 ASP A C 1
ATOM 682 O O . ASP A 1 88 ? 5.849 -2.281 5.549 1.00 94.38 88 ASP A O 1
ATOM 686 N N . PRO A 1 89 ? 3.969 -1.486 6.445 1.00 95.25 89 PRO A N 1
ATOM 687 C CA . PRO A 1 89 ? 3.369 -1.206 5.143 1.00 95.25 89 PRO A CA 1
ATOM 688 C C . PRO A 1 89 ? 4.241 -0.310 4.247 1.00 95.25 89 PRO A C 1
ATOM 690 O O . PRO A 1 89 ? 4.258 -0.471 3.028 1.00 95.25 89 PRO A O 1
ATOM 693 N N . GLU A 1 90 ? 4.984 0.616 4.857 1.00 95.56 90 GLU A N 1
ATOM 694 C CA . GLU A 1 90 ? 5.883 1.542 4.168 1.00 95.56 90 GLU A CA 1
ATOM 695 C C . GLU A 1 90 ? 7.092 0.837 3.544 1.00 95.56 90 GLU A C 1
ATOM 697 O O . GLU A 1 90 ? 7.504 1.222 2.449 1.00 95.56 90 GLU A O 1
ATOM 702 N N . SER A 1 91 ? 7.627 -0.221 4.169 1.00 96.81 91 SER A N 1
ATOM 703 C CA . SER A 1 91 ? 8.766 -0.963 3.612 1.00 96.81 91 SER A CA 1
ATOM 704 C C . SER A 1 91 ? 8.372 -1.764 2.375 1.00 96.81 91 SER A C 1
ATOM 706 O O . SER A 1 91 ? 9.146 -1.839 1.427 1.00 96.81 91 SER A O 1
ATOM 708 N N . ILE A 1 92 ? 7.138 -2.270 2.301 1.00 96.94 92 ILE A N 1
ATOM 709 C CA . ILE A 1 92 ? 6.628 -2.953 1.099 1.00 96.94 92 ILE A CA 1
ATOM 710 C C . ILE A 1 92 ? 6.509 -1.975 -0.075 1.00 96.94 92 ILE A C 1
ATOM 712 O O . ILE A 1 92 ? 6.907 -2.300 -1.196 1.00 96.94 92 ILE A O 1
ATOM 716 N N . VAL A 1 93 ? 6.014 -0.758 0.179 1.00 96.75 93 VAL A N 1
ATOM 717 C CA . VAL A 1 93 ? 5.976 0.303 -0.839 1.00 96.75 93 VAL A CA 1
ATOM 718 C C . VAL A 1 93 ? 7.399 0.722 -1.224 1.00 96.75 93 VAL A C 1
ATOM 720 O O . VAL A 1 93 ? 7.715 0.807 -2.408 1.00 96.75 93 VAL A O 1
ATOM 723 N N . GLY A 1 94 ? 8.285 0.929 -0.249 1.00 95.75 94 GLY A N 1
ATOM 724 C CA . GLY A 1 94 ? 9.687 1.276 -0.488 1.00 95.75 94 GLY A CA 1
ATOM 725 C C . GLY A 1 94 ? 10.431 0.229 -1.320 1.00 95.75 94 GLY A C 1
ATOM 726 O O . GLY A 1 94 ? 11.176 0.584 -2.231 1.00 95.75 94 GLY A O 1
ATOM 727 N N . TRP A 1 95 ? 10.177 -1.053 -1.061 1.00 96.38 95 TRP A N 1
ATOM 728 C CA . TRP A 1 95 ? 10.731 -2.171 -1.814 1.00 96.38 95 TRP A CA 1
ATOM 729 C C . TRP A 1 95 ? 10.244 -2.177 -3.261 1.00 96.38 95 TRP A C 1
ATOM 731 O O . TRP A 1 95 ? 11.071 -2.215 -4.168 1.00 96.38 95 TRP A O 1
ATOM 741 N N . ALA A 1 96 ? 8.931 -2.074 -3.491 1.00 95.38 96 ALA A N 1
ATOM 742 C CA . ALA A 1 96 ? 8.349 -2.126 -4.833 1.00 95.38 96 ALA A CA 1
ATOM 743 C C . ALA A 1 96 ? 8.853 -1.001 -5.755 1.00 95.38 96 ALA A C 1
ATOM 745 O O . ALA A 1 96 ? 9.014 -1.213 -6.955 1.00 95.38 96 ALA A O 1
ATOM 746 N N . PHE A 1 97 ? 9.135 0.178 -5.194 1.00 93.62 97 PHE A N 1
ATOM 747 C CA . PHE A 1 97 ? 9.669 1.340 -5.916 1.00 93.62 97 PHE A CA 1
ATOM 748 C C . PHE A 1 97 ? 11.165 1.561 -5.680 1.00 93.62 97 PHE A C 1
ATOM 750 O O . PHE A 1 97 ? 11.667 2.669 -5.886 1.00 93.62 97 PHE A O 1
ATOM 757 N N . SER A 1 98 ? 11.888 0.538 -5.219 1.00 92.88 98 SER A N 1
ATOM 758 C CA . SER A 1 98 ? 13.332 0.646 -5.065 1.00 92.88 98 SER A CA 1
ATOM 759 C C . SER A 1 98 ? 13.999 0.804 -6.436 1.00 92.88 98 SER A C 1
ATOM 761 O O . SER A 1 98 ? 13.483 0.280 -7.429 1.00 92.88 98 SER A O 1
ATOM 763 N N . PRO A 1 99 ? 15.186 1.435 -6.511 1.00 88.25 99 PRO A N 1
ATOM 764 C CA . PRO A 1 99 ? 15.916 1.567 -7.769 1.00 88.25 99 PRO A CA 1
ATOM 765 C C . PRO A 1 99 ? 16.137 0.228 -8.483 1.00 88.25 99 PRO A C 1
ATOM 767 O O . PRO A 1 99 ? 16.081 0.173 -9.703 1.00 88.25 99 PRO A O 1
ATOM 770 N N . TYR A 1 100 ? 16.334 -0.861 -7.731 1.00 85.75 100 TYR A N 1
ATOM 771 C CA . TYR A 1 100 ? 16.484 -2.209 -8.282 1.00 85.75 100 TYR A CA 1
ATOM 772 C C . TYR A 1 100 ? 15.188 -2.749 -8.911 1.00 85.75 100 TYR A C 1
ATOM 774 O O . TYR A 1 100 ? 15.223 -3.411 -9.945 1.00 85.75 100 TYR A O 1
ATOM 782 N N . MET A 1 101 ? 14.032 -2.463 -8.307 1.00 88.44 101 MET A N 1
ATOM 783 C CA . MET A 1 101 ? 12.735 -2.945 -8.790 1.00 88.44 101 MET A CA 1
ATOM 784 C C . MET A 1 101 ? 12.201 -2.112 -9.958 1.00 88.44 101 MET A C 1
ATOM 786 O O . MET A 1 101 ? 11.546 -2.654 -10.852 1.00 88.44 101 MET A O 1
ATOM 790 N N . SER A 1 102 ? 12.484 -0.807 -9.955 1.00 87.19 102 SER A N 1
ATOM 791 C CA . SER A 1 102 ? 11.959 0.171 -10.907 1.00 87.19 102 SER A CA 1
ATOM 792 C C . SER A 1 102 ? 12.958 0.590 -11.991 1.00 87.19 102 SER A C 1
ATOM 794 O O . SER A 1 102 ? 12.695 1.553 -12.704 1.00 87.19 102 SER A O 1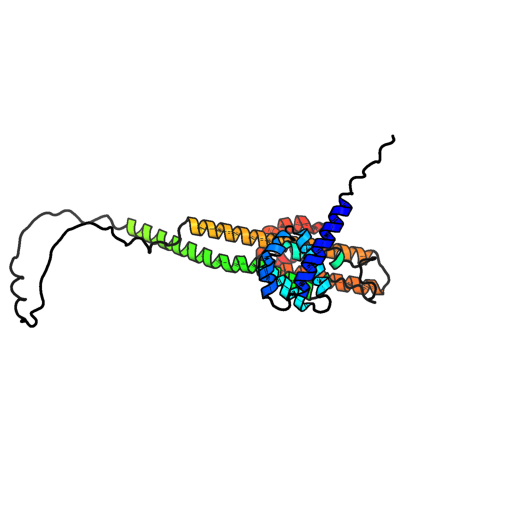
ATOM 796 N N . ALA A 1 103 ? 14.119 -0.059 -12.103 1.00 81.31 103 ALA A N 1
ATOM 797 C CA . ALA A 1 103 ? 15.093 0.262 -13.143 1.00 81.31 103 ALA A CA 1
ATOM 798 C C . ALA A 1 103 ? 14.563 -0.121 -14.534 1.00 81.31 103 ALA A C 1
ATOM 800 O O . ALA A 1 103 ? 14.260 -1.285 -14.796 1.00 81.31 103 ALA A O 1
ATOM 801 N N . PHE A 1 104 ? 14.511 0.865 -15.434 1.00 71.75 104 PHE A N 1
ATOM 802 C CA . PHE A 1 104 ? 14.195 0.685 -16.857 1.00 71.75 104 PHE A CA 1
ATOM 803 C C . PHE A 1 104 ? 15.442 0.792 -17.755 1.00 71.75 104 PHE A C 1
ATOM 805 O O . PHE A 1 104 ? 15.388 0.445 -18.926 1.00 71.75 104 PHE A O 1
ATOM 812 N N . CYS A 1 105 ? 16.573 1.286 -17.240 1.00 55.12 105 CYS A N 1
ATOM 813 C CA . CYS A 1 105 ? 17.798 1.503 -18.013 1.00 55.12 105 CYS A CA 1
ATOM 814 C C . CYS A 1 105 ? 19.065 1.352 -17.142 1.00 55.12 105 CYS A C 1
ATOM 816 O O . CYS A 1 105 ? 19.035 1.591 -15.934 1.00 55.12 105 CYS A O 1
ATOM 818 N N . GLY A 1 106 ? 20.187 0.949 -17.758 1.00 53.97 106 GLY A N 1
ATOM 819 C CA . GLY A 1 106 ? 21.515 0.850 -17.123 1.00 53.97 106 GLY A CA 1
ATOM 820 C C . GLY A 1 106 ? 21.905 -0.542 -16.597 1.00 53.97 106 GLY A C 1
ATOM 821 O O . GLY A 1 106 ? 21.187 -1.516 -16.784 1.00 53.97 106 GLY A O 1
ATOM 822 N N . ASN A 1 107 ? 23.050 -0.632 -15.902 1.00 48.47 107 ASN A N 1
ATOM 823 C CA . ASN A 1 107 ? 23.652 -1.885 -15.391 1.00 48.47 107 ASN A CA 1
ATOM 824 C C . ASN A 1 107 ? 22.794 -2.649 -14.357 1.00 48.47 107 ASN A C 1
ATOM 826 O O . ASN A 1 107 ? 23.154 -3.751 -13.953 1.00 48.47 107 ASN A O 1
ATOM 830 N N . LEU A 1 108 ? 21.697 -2.043 -13.893 1.00 52.81 108 LEU A N 1
ATOM 831 C CA . LEU A 1 108 ? 20.725 -2.633 -12.967 1.00 52.81 108 LEU A CA 1
ATOM 832 C C . LEU A 1 108 ? 19.479 -3.172 -13.689 1.00 52.81 108 LEU A C 1
ATOM 834 O O . LEU A 1 108 ? 18.682 -3.880 -13.076 1.00 52.81 108 LEU A O 1
ATOM 838 N N . ALA A 1 109 ? 19.301 -2.846 -14.974 1.00 54.22 109 ALA A N 1
ATOM 839 C CA . ALA A 1 109 ? 18.230 -3.394 -15.791 1.00 54.22 109 ALA A CA 1
ATOM 840 C C . ALA A 1 109 ? 18.552 -4.857 -16.163 1.00 54.22 109 ALA A C 1
ATOM 842 O O . ALA A 1 109 ? 19.721 -5.192 -16.387 1.00 54.22 109 ALA A O 1
ATOM 843 N N . PRO A 1 110 ? 17.545 -5.748 -16.229 1.00 54.53 110 PRO A N 1
ATOM 844 C CA . PRO A 1 110 ? 17.756 -7.149 -16.576 1.00 54.53 110 PRO A CA 1
ATOM 845 C C . PRO A 1 110 ? 18.381 -7.261 -17.974 1.00 54.53 110 PRO A C 1
ATOM 847 O O . PRO A 1 110 ? 17.724 -7.039 -18.985 1.00 54.53 110 PRO A O 1
ATOM 850 N N . SER A 1 111 ? 19.664 -7.620 -18.021 1.00 49.12 111 SER A N 1
ATOM 851 C CA . SER A 1 111 ? 20.531 -7.512 -19.205 1.00 49.12 111 SER A CA 1
ATOM 852 C C . SER A 1 111 ? 20.242 -8.534 -20.315 1.00 49.12 111 SER A C 1
ATOM 854 O O . SER A 1 111 ? 20.940 -8.546 -21.321 1.00 49.12 111 SER A O 1
ATOM 856 N N . ASN A 1 112 ? 19.231 -9.394 -20.139 1.00 50.06 112 ASN A N 1
ATOM 857 C CA . ASN A 1 112 ? 19.006 -10.579 -20.975 1.00 50.06 112 ASN A CA 1
ATOM 858 C C . ASN A 1 112 ? 17.644 -10.623 -21.685 1.00 50.06 112 ASN A C 1
ATOM 860 O O . ASN A 1 112 ? 17.340 -11.637 -22.308 1.00 50.06 112 ASN A O 1
ATOM 864 N N . ASN A 1 113 ? 16.823 -9.572 -21.616 1.00 51.22 113 ASN A N 1
ATOM 865 C CA . ASN A 1 113 ? 15.550 -9.549 -22.335 1.00 51.22 113 ASN A CA 1
ATOM 866 C C . ASN A 1 113 ? 15.581 -8.553 -23.494 1.00 51.22 113 ASN A C 1
ATOM 868 O O . ASN A 1 113 ? 16.001 -7.413 -23.336 1.00 51.22 113 ASN A O 1
ATOM 872 N N . VAL A 1 114 ? 15.042 -8.995 -24.634 1.00 54.00 114 VAL A N 1
ATOM 873 C CA . VAL A 1 114 ? 14.693 -8.168 -25.808 1.00 54.00 114 VAL A CA 1
ATOM 874 C C . VAL A 1 114 ? 13.719 -7.035 -25.435 1.00 54.00 114 VAL A C 1
ATOM 876 O O . VAL A 1 114 ? 13.603 -6.067 -26.172 1.00 54.00 114 VAL A O 1
ATOM 879 N N . TYR A 1 115 ? 13.069 -7.135 -24.268 1.00 57.06 115 TYR A N 1
ATOM 880 C CA . TYR A 1 115 ? 12.111 -6.168 -23.739 1.00 57.06 115 TYR A CA 1
ATOM 881 C C . TYR A 1 115 ? 12.553 -5.621 -22.377 1.00 57.06 115 TYR A C 1
ATOM 883 O O . TYR A 1 115 ? 12.898 -6.387 -21.466 1.00 57.06 115 TYR A O 1
ATOM 891 N N . ILE A 1 116 ? 12.474 -4.302 -22.206 1.00 62.91 116 ILE A N 1
ATOM 892 C CA . ILE A 1 116 ? 12.696 -3.627 -20.925 1.00 62.91 116 ILE A CA 1
ATOM 893 C C . ILE A 1 116 ? 11.441 -3.824 -20.073 1.00 62.91 116 ILE A C 1
ATOM 895 O O . ILE A 1 116 ? 10.434 -3.141 -20.243 1.00 62.91 116 ILE A O 1
ATOM 899 N N . ARG A 1 117 ? 11.493 -4.754 -19.114 1.00 71.94 117 ARG A N 1
ATOM 900 C CA . ARG A 1 117 ? 10.425 -4.921 -18.121 1.00 71.94 117 ARG A CA 1
ATOM 901 C C . ARG A 1 117 ? 10.995 -4.896 -16.703 1.00 71.94 117 ARG A C 1
ATOM 903 O O . ARG A 1 117 ? 11.542 -5.906 -16.258 1.00 71.94 117 ARG A O 1
ATOM 910 N N . PRO A 1 118 ? 10.856 -3.779 -15.971 1.00 82.31 118 PRO A N 1
ATOM 911 C CA . PRO A 1 118 ? 11.209 -3.740 -14.563 1.00 82.31 118 PRO A CA 1
ATOM 912 C C . PRO A 1 118 ? 10.390 -4.736 -13.763 1.00 82.31 118 PRO A C 1
ATOM 914 O O . PRO A 1 118 ? 9.204 -4.968 -14.030 1.00 82.31 118 PRO A O 1
ATOM 917 N N . ARG A 1 119 ? 11.018 -5.240 -12.704 1.00 85.00 119 ARG A N 1
ATOM 918 C CA . ARG A 1 119 ? 10.401 -6.187 -11.776 1.00 85.00 119 ARG A CA 1
ATOM 919 C C . ARG A 1 119 ? 9.171 -5.608 -11.090 1.00 85.00 119 ARG A C 1
ATOM 921 O O . ARG A 1 119 ? 8.259 -6.352 -10.759 1.00 85.00 119 ARG A O 1
ATOM 928 N N . MET A 1 120 ? 9.099 -4.287 -10.913 1.00 89.38 120 MET A N 1
ATOM 929 C CA . MET A 1 120 ? 7.942 -3.648 -10.278 1.00 89.38 120 MET A CA 1
ATOM 930 C C . MET A 1 120 ? 6.623 -3.868 -11.044 1.00 89.38 120 MET A C 1
ATOM 932 O O . MET A 1 120 ? 5.553 -3.848 -10.441 1.00 89.38 120 MET A O 1
ATOM 936 N N . LEU A 1 121 ? 6.699 -4.146 -12.353 1.00 88.81 121 LEU A N 1
ATOM 937 C CA . LEU A 1 121 ? 5.549 -4.466 -13.208 1.00 88.81 121 LEU A CA 1
ATOM 938 C C . LEU A 1 121 ? 5.165 -5.956 -13.172 1.00 88.81 121 LEU A C 1
ATOM 940 O O . LEU A 1 121 ? 4.270 -6.397 -13.906 1.00 88.81 121 LEU A O 1
ATOM 944 N N . GLU A 1 122 ? 5.877 -6.774 -12.398 1.00 89.19 122 GLU A N 1
ATOM 945 C CA . GLU A 1 122 ? 5.492 -8.159 -12.163 1.00 89.19 122 GLU A CA 1
ATOM 946 C C . GLU A 1 122 ? 4.232 -8.202 -11.283 1.00 89.19 122 GLU A C 1
ATOM 948 O O . GLU A 1 122 ? 4.062 -7.436 -10.331 1.00 89.19 122 GLU A O 1
ATOM 953 N N . LEU A 1 123 ? 3.304 -9.102 -11.623 1.00 90.81 123 LEU A N 1
ATOM 954 C CA . LEU A 1 123 ? 1.978 -9.148 -10.998 1.00 90.81 123 LEU A CA 1
ATOM 955 C C . LEU A 1 123 ? 2.042 -9.412 -9.492 1.00 90.81 123 LEU A C 1
ATOM 957 O O . LEU A 1 123 ? 1.199 -8.910 -8.754 1.00 90.81 123 LEU A O 1
ATOM 961 N N . HIS A 1 124 ? 3.036 -10.171 -9.034 1.00 93.31 124 HIS A N 1
ATOM 962 C CA . HIS A 1 124 ? 3.183 -10.508 -7.621 1.00 93.31 124 HIS A CA 1
ATOM 963 C C . HIS A 1 124 ? 3.623 -9.302 -6.782 1.00 93.31 124 HIS A C 1
ATOM 965 O O . HIS A 1 124 ? 3.191 -9.178 -5.642 1.00 93.31 124 HIS A O 1
ATOM 971 N N . VAL A 1 125 ? 4.410 -8.372 -7.341 1.00 94.44 125 VAL A N 1
ATOM 972 C CA . VAL A 1 125 ? 4.769 -7.114 -6.659 1.00 94.44 125 VAL A CA 1
ATOM 973 C C . VAL A 1 125 ? 3.516 -6.281 -6.430 1.00 94.44 125 VAL A C 1
ATOM 975 O O . VAL A 1 125 ? 3.277 -5.796 -5.323 1.00 94.44 125 VAL A O 1
ATOM 978 N N . TRP A 1 126 ? 2.674 -6.178 -7.461 1.00 94.19 126 TRP A N 1
ATOM 979 C CA . TRP A 1 126 ? 1.379 -5.521 -7.336 1.00 94.19 126 TRP A CA 1
ATOM 980 C C . TRP A 1 126 ? 0.475 -6.225 -6.320 1.00 94.19 126 TRP A C 1
ATOM 982 O O . TRP A 1 126 ? -0.171 -5.572 -5.507 1.00 94.19 126 TRP A O 1
ATOM 992 N N . GLU A 1 127 ? 0.464 -7.556 -6.305 1.00 95.00 127 GLU A N 1
ATOM 993 C CA . GLU A 1 127 ? -0.289 -8.327 -5.318 1.00 95.00 127 GLU A CA 1
ATOM 994 C C . GLU A 1 127 ? 0.170 -8.032 -3.878 1.00 95.00 127 GLU A C 1
ATOM 996 O O . GLU A 1 127 ? -0.673 -7.831 -3.001 1.00 95.00 127 GLU A O 1
ATOM 1001 N N . CYS A 1 128 ? 1.480 -7.922 -3.627 1.00 95.88 128 CYS A N 1
ATOM 1002 C CA . CYS A 1 128 ? 2.022 -7.512 -2.327 1.00 95.88 128 CYS A CA 1
ATOM 1003 C C . CYS A 1 128 ? 1.544 -6.110 -1.914 1.00 95.88 128 CYS A C 1
ATOM 1005 O O . CYS A 1 128 ? 1.140 -5.905 -0.762 1.00 95.88 128 CYS A O 1
ATOM 1007 N N . LEU A 1 129 ? 1.553 -5.152 -2.848 1.00 95.56 129 LEU A N 1
ATOM 1008 C CA . LEU A 1 129 ? 1.057 -3.791 -2.617 1.00 95.56 129 LEU A CA 1
ATOM 1009 C C . LEU A 1 129 ? -0.439 -3.798 -2.281 1.00 95.56 129 LEU A C 1
ATOM 1011 O O . LEU A 1 129 ? -0.842 -3.256 -1.252 1.00 95.56 129 LEU A O 1
ATOM 1015 N N . MET A 1 130 ? -1.255 -4.495 -3.073 1.00 92.62 130 MET A N 1
ATOM 1016 C CA . MET A 1 130 ? -2.701 -4.574 -2.853 1.00 92.62 130 MET A CA 1
ATOM 1017 C C . MET A 1 130 ? -3.062 -5.274 -1.547 1.00 92.62 130 MET A C 1
ATOM 1019 O O . MET A 1 130 ? -3.899 -4.777 -0.796 1.00 92.62 130 MET A O 1
ATOM 1023 N N . ARG A 1 131 ? -2.401 -6.389 -1.208 1.00 94.00 131 ARG A N 1
ATOM 1024 C CA . ARG A 1 131 ? -2.591 -7.045 0.096 1.00 94.00 131 ARG A CA 1
ATOM 1025 C C . ARG A 1 131 ? -2.248 -6.102 1.247 1.00 94.00 131 ARG A C 1
ATOM 1027 O O . A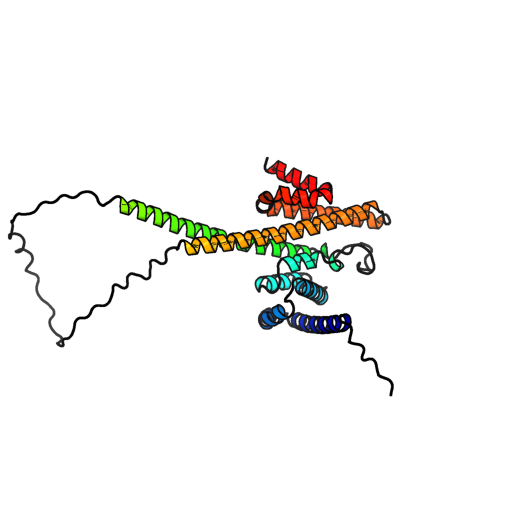RG A 1 131 ? -2.913 -6.135 2.280 1.00 94.00 131 ARG A O 1
ATOM 1034 N N . THR A 1 132 ? -1.253 -5.239 1.065 1.00 94.81 132 THR A N 1
ATOM 1035 C CA . THR A 1 132 ? -0.868 -4.227 2.054 1.00 94.81 132 THR A CA 1
ATOM 1036 C C . THR A 1 132 ? -1.925 -3.144 2.211 1.00 94.81 132 THR A C 1
ATOM 1038 O O . THR A 1 132 ? -2.332 -2.878 3.343 1.00 94.81 132 THR A O 1
ATOM 1041 N N . LEU A 1 133 ? -2.446 -2.601 1.109 1.00 92.25 133 LEU A N 1
ATOM 1042 C CA . LEU A 1 133 ? -3.548 -1.633 1.114 1.00 92.25 133 LEU A CA 1
ATOM 1043 C C . LEU A 1 133 ? -4.818 -2.200 1.758 1.00 92.25 133 LEU A C 1
ATOM 1045 O O . LEU A 1 133 ? -5.403 -1.589 2.656 1.00 92.25 133 LEU A O 1
ATOM 1049 N N . VAL A 1 134 ? -5.204 -3.416 1.369 1.00 91.62 134 VAL A N 1
ATOM 1050 C CA . VAL A 1 134 ? -6.346 -4.123 1.958 1.00 91.62 134 VAL A CA 1
ATOM 1051 C C . VAL A 1 134 ? -6.132 -4.324 3.458 1.00 91.62 134 VAL A C 1
ATOM 1053 O O . VAL A 1 134 ? -7.043 -4.071 4.242 1.00 91.62 134 VAL A O 1
ATOM 1056 N N . ARG A 1 135 ? -4.930 -4.718 3.894 1.00 90.69 135 ARG A N 1
ATOM 1057 C CA . ARG A 1 135 ? -4.618 -4.942 5.315 1.00 90.69 135 ARG A CA 1
ATOM 1058 C C . ARG A 1 135 ? -4.720 -3.666 6.144 1.00 90.69 135 ARG A C 1
ATOM 1060 O O . ARG A 1 135 ? -5.306 -3.692 7.228 1.00 90.69 135 ARG A O 1
ATOM 1067 N N . VAL A 1 136 ? -4.177 -2.548 5.659 1.00 91.00 136 VAL A N 1
ATOM 1068 C CA . VAL A 1 136 ? -4.292 -1.275 6.388 1.00 91.00 136 VAL A CA 1
ATOM 1069 C C . VAL A 1 136 ? -5.746 -0.798 6.447 1.00 91.00 136 VAL A C 1
ATOM 1071 O O . VAL A 1 136 ? -6.176 -0.348 7.509 1.00 91.00 136 VAL A O 1
ATOM 1074 N N . GLY A 1 137 ? -6.532 -1.010 5.386 1.00 88.69 137 GLY A N 1
ATOM 1075 C CA . GLY A 1 137 ? -7.970 -0.723 5.369 1.00 88.69 137 GLY A CA 1
ATOM 1076 C C . GLY A 1 137 ? -8.795 -1.634 6.288 1.00 88.69 137 GLY A C 1
ATOM 1077 O O . GLY A 1 137 ? -9.703 -1.176 6.985 1.00 88.69 137 GLY A O 1
ATOM 1078 N N . GLN A 1 138 ? -8.449 -2.921 6.377 1.00 89.25 138 GLN A N 1
ATOM 1079 C CA . GLN A 1 138 ? -9.134 -3.888 7.242 1.00 89.25 138 GLN A CA 1
ATOM 1080 C C . GLN A 1 138 ? -9.064 -3.507 8.724 1.00 89.25 138 GLN A C 1
ATOM 1082 O O . GLN A 1 138 ? -10.034 -3.738 9.447 1.00 89.25 138 GLN A O 1
ATOM 1087 N N . ARG A 1 139 ? -7.970 -2.885 9.192 1.00 86.88 139 ARG A N 1
ATOM 1088 C CA . ARG A 1 139 ? -7.883 -2.392 10.581 1.00 86.88 139 ARG A CA 1
ATOM 1089 C C . ARG A 1 139 ? -9.010 -1.404 10.890 1.00 86.88 139 ARG A C 1
ATOM 1091 O O . ARG A 1 139 ? -9.690 -1.534 11.905 1.00 86.88 139 ARG A O 1
ATOM 1098 N N . ILE A 1 140 ? -9.291 -0.485 9.970 1.00 88.44 140 ILE A N 1
ATOM 1099 C CA . ILE A 1 140 ? -10.367 0.504 10.113 1.00 88.44 140 ILE A CA 1
ATOM 1100 C C . ILE A 1 140 ? -11.734 -0.177 10.070 1.00 88.44 140 ILE A C 1
ATOM 1102 O O . ILE A 1 140 ? -12.589 0.112 10.912 1.00 88.44 140 ILE A O 1
ATOM 1106 N N . ALA A 1 141 ? -11.925 -1.129 9.154 1.00 87.81 141 ALA A N 1
ATOM 1107 C CA . ALA A 1 141 ? -13.155 -1.913 9.058 1.00 87.81 141 ALA A CA 1
ATOM 1108 C C . ALA A 1 141 ? -13.433 -2.745 10.326 1.00 87.81 141 ALA A C 1
ATOM 1110 O O . ALA A 1 141 ? -14.589 -2.956 10.678 1.00 87.81 141 ALA A O 1
ATOM 1111 N N . GLN A 1 142 ? -12.398 -3.184 11.051 1.00 90.12 142 GLN A N 1
ATOM 1112 C CA . GLN A 1 142 ? -12.543 -3.920 12.312 1.00 90.12 142 GLN A CA 1
ATOM 1113 C C . GLN A 1 142 ? -12.817 -3.014 13.522 1.00 90.12 142 GLN A C 1
ATOM 1115 O O . GLN A 1 142 ? -13.530 -3.425 14.443 1.00 90.12 142 GLN A O 1
ATOM 1120 N N . ILE A 1 143 ? -12.240 -1.809 13.559 1.00 90.62 143 ILE A N 1
ATOM 1121 C CA . ILE A 1 143 ? -12.388 -0.873 14.688 1.00 90.62 143 ILE A CA 1
ATOM 1122 C C . ILE A 1 143 ? -13.721 -0.118 14.607 1.00 90.62 143 ILE A C 1
ATOM 1124 O O . ILE A 1 143 ? -14.403 0.035 15.620 1.00 90.62 143 ILE A O 1
ATOM 1128 N N . THR A 1 144 ? -14.135 0.295 13.406 1.00 90.31 144 THR A N 1
ATOM 1129 C CA . THR A 1 144 ? -15.359 1.082 13.170 1.00 90.31 144 THR A CA 1
ATOM 1130 C C . THR A 1 144 ? -16.622 0.471 13.804 1.00 90.31 144 THR A C 1
ATOM 1132 O O . THR A 1 144 ? -17.252 1.153 14.611 1.00 90.31 144 THR A O 1
ATOM 1135 N N . PRO A 1 145 ? -16.989 -0.809 13.581 1.00 92.62 145 PRO A N 1
ATOM 1136 C CA . PRO A 1 145 ? -18.189 -1.382 14.197 1.00 92.62 145 PRO A CA 1
ATOM 1137 C C . PRO A 1 145 ? -18.076 -1.508 15.723 1.00 92.62 145 PRO A C 1
ATOM 1139 O O . PRO A 1 145 ? -19.071 -1.368 16.435 1.00 92.62 145 PRO A O 1
ATOM 1142 N N . LYS A 1 146 ? -16.868 -1.748 16.259 1.00 91.31 146 LYS A N 1
ATOM 1143 C CA . LYS A 1 146 ? -16.632 -1.797 17.713 1.00 91.31 146 LYS A CA 1
ATOM 1144 C C . LYS A 1 146 ? -16.853 -0.425 18.346 1.00 91.31 146 LYS A C 1
ATOM 1146 O O . LYS A 1 146 ? -17.384 -0.350 19.456 1.00 91.31 146 LYS A O 1
ATOM 1151 N N . LEU A 1 147 ? -16.442 0.633 17.647 1.00 90.56 147 LEU A N 1
ATOM 1152 C CA . LEU A 1 147 ? -16.631 2.014 18.061 1.00 90.56 147 LEU A CA 1
ATOM 1153 C C . LEU A 1 147 ? -18.114 2.397 18.057 1.00 90.56 147 LEU A C 1
ATOM 1155 O O . LEU A 1 147 ? -18.608 2.862 19.084 1.00 90.56 147 LEU A O 1
ATOM 1159 N N . GLU A 1 148 ? -18.833 2.131 16.966 1.00 90.75 148 GLU A N 1
ATOM 1160 C CA . GLU A 1 148 ? -20.268 2.433 16.866 1.00 90.75 148 GLU A CA 1
ATOM 1161 C C . GLU A 1 148 ? -21.076 1.682 17.934 1.00 90.75 148 GLU A C 1
ATOM 1163 O O . GLU A 1 148 ? -21.813 2.288 18.711 1.00 90.75 148 GLU A O 1
ATOM 1168 N N . ALA A 1 149 ? -20.813 0.385 18.127 1.00 91.12 149 ALA A N 1
ATOM 1169 C CA . ALA A 1 149 ? -21.458 -0.386 19.189 1.00 91.12 149 ALA A CA 1
ATOM 1170 C C . ALA A 1 149 ? -21.146 0.147 20.604 1.00 91.12 149 ALA A C 1
ATOM 1172 O O . ALA A 1 149 ? -21.954 -0.004 21.528 1.00 91.12 149 ALA A O 1
ATOM 1173 N N . ALA A 1 150 ? -19.967 0.740 20.819 1.00 89.69 150 ALA A N 1
ATOM 1174 C CA . ALA A 1 150 ? -19.613 1.366 22.091 1.00 89.69 150 ALA A CA 1
ATOM 1175 C C . ALA A 1 150 ? -20.330 2.714 22.283 1.00 89.69 150 ALA A C 1
ATOM 1177 O O . ALA A 1 150 ? -20.808 2.983 23.391 1.00 89.69 150 ALA A O 1
ATOM 1178 N N . LYS A 1 151 ? -20.454 3.516 21.217 1.00 90.25 151 LYS A N 1
ATOM 1179 C CA . LYS A 1 151 ? -21.213 4.776 21.192 1.00 90.25 151 LYS A CA 1
ATOM 1180 C C . LYS A 1 151 ? -22.694 4.543 21.466 1.00 90.25 151 LYS A C 1
ATOM 1182 O O . LYS A 1 151 ? -23.251 5.200 22.345 1.00 90.25 151 LYS A O 1
ATOM 1187 N N . ASP A 1 152 ? -23.299 3.543 20.832 1.00 89.62 152 ASP A N 1
ATOM 1188 C CA . ASP A 1 152 ? -24.710 3.196 21.025 1.00 89.62 152 ASP A CA 1
ATOM 1189 C C . ASP A 1 152 ? -25.015 2.792 22.469 1.00 89.62 152 ASP A C 1
ATOM 1191 O O . ASP A 1 152 ? -25.977 3.268 23.079 1.00 89.62 152 ASP A O 1
ATOM 1195 N N . ARG A 1 153 ? -24.154 1.962 23.072 1.00 87.75 153 ARG A N 1
ATOM 1196 C CA . ARG A 1 153 ? -24.287 1.551 24.482 1.00 87.75 153 ARG A CA 1
ATOM 1197 C C . ARG A 1 153 ? -24.169 2.738 25.438 1.00 87.75 153 ARG A C 1
ATOM 1199 O O . ARG A 1 153 ? -24.868 2.783 26.452 1.00 87.75 153 ARG A O 1
ATOM 1206 N N . LEU A 1 154 ? -23.297 3.696 25.127 1.00 85.00 154 LEU A N 1
ATOM 1207 C CA . LEU A 1 154 ? -23.123 4.914 25.914 1.00 85.00 154 LEU A CA 1
ATOM 1208 C C . LEU A 1 154 ? -24.327 5.861 25.761 1.00 85.00 154 LEU A C 1
ATOM 1210 O O . LEU A 1 154 ? -24.838 6.377 26.759 1.00 85.00 154 LEU A O 1
ATOM 1214 N N . GLY A 1 155 ? -24.834 6.026 24.537 1.00 82.94 155 GLY A N 1
ATOM 1215 C CA . GLY A 1 155 ? -26.031 6.810 24.232 1.00 82.94 155 GLY A CA 1
ATOM 1216 C C . GLY A 1 155 ? -27.290 6.253 24.901 1.00 82.94 155 GLY A C 1
ATOM 1217 O O . GLY A 1 155 ? -28.034 7.004 25.535 1.00 82.94 155 GLY A O 1
ATOM 1218 N N . ALA A 1 156 ? -27.495 4.933 24.851 1.00 83.19 156 ALA A N 1
ATOM 1219 C CA . ALA A 1 156 ? -28.606 4.257 25.524 1.00 83.19 156 ALA A CA 1
ATOM 1220 C C . ALA A 1 156 ? -28.582 4.476 27.046 1.00 83.19 156 ALA A C 1
ATOM 1222 O O . ALA A 1 156 ? -29.617 4.747 27.659 1.00 83.19 156 ALA A O 1
ATOM 1223 N N . ARG A 1 157 ? -27.391 4.446 27.660 1.00 74.62 157 ARG A N 1
ATOM 1224 C CA . ARG A 1 157 ? -27.229 4.736 29.089 1.00 74.62 157 ARG A CA 1
ATOM 1225 C C . ARG A 1 157 ? -27.570 6.190 29.421 1.00 74.62 157 ARG A C 1
ATOM 1227 O O . ARG A 1 157 ? -28.282 6.420 30.392 1.00 74.62 157 ARG A O 1
ATOM 1234 N N . ARG A 1 158 ? -27.125 7.162 28.614 1.00 76.56 158 ARG A N 1
ATOM 1235 C CA . ARG A 1 158 ? -27.454 8.586 28.821 1.00 76.56 158 ARG A CA 1
ATOM 1236 C C . ARG A 1 158 ? -28.963 8.836 28.732 1.00 76.56 158 ARG A C 1
ATOM 1238 O O . ARG A 1 158 ? -29.505 9.554 29.567 1.00 76.56 158 ARG A O 1
ATOM 1245 N N . ARG A 1 159 ? -29.646 8.197 27.774 1.00 78.25 159 ARG A N 1
ATOM 1246 C CA . ARG A 1 159 ? -31.112 8.267 27.630 1.00 78.25 159 ARG A CA 1
ATOM 1247 C C . ARG A 1 159 ? -31.840 7.654 28.832 1.00 78.25 159 ARG A C 1
ATOM 1249 O O . ARG A 1 159 ? -32.771 8.271 29.337 1.00 78.25 159 ARG A O 1
ATOM 1256 N N . LYS A 1 160 ? -31.381 6.503 29.344 1.00 76.94 160 LYS A N 1
ATOM 1257 C CA . LYS A 1 160 ? -31.967 5.865 30.537 1.00 76.94 160 LYS A CA 1
ATOM 1258 C C . LYS A 1 160 ? -31.749 6.683 31.817 1.00 76.94 160 LYS A C 1
ATOM 1260 O O . LYS A 1 160 ? -32.657 6.792 32.634 1.00 76.94 160 LYS A O 1
ATOM 1265 N N . SER A 1 161 ? -30.579 7.301 31.980 1.00 70.69 161 SER A N 1
ATOM 1266 C CA . SER A 1 161 ? -30.313 8.197 33.114 1.00 70.69 161 SER A CA 1
ATOM 1267 C C . SER A 1 161 ? -31.158 9.473 33.060 1.00 70.69 161 SER A C 1
ATOM 1269 O O . SER A 1 161 ? -31.633 9.916 34.095 1.00 70.69 161 SER A O 1
ATOM 1271 N N . ALA A 1 162 ? -31.411 10.028 31.870 1.00 66.69 162 ALA A N 1
ATOM 1272 C CA . ALA A 1 162 ? -32.279 11.196 31.714 1.00 66.69 162 ALA A CA 1
ATOM 1273 C C . ALA A 1 162 ? -33.768 10.889 31.982 1.00 66.69 162 ALA A C 1
ATOM 1275 O O . ALA A 1 162 ? -34.496 11.773 32.427 1.00 66.69 162 ALA A O 1
ATOM 1276 N N . SER A 1 163 ? -34.225 9.654 31.735 1.00 61.03 163 SER A N 1
ATOM 1277 C CA . SER A 1 163 ? -35.601 9.240 32.046 1.00 61.03 163 SER A CA 1
ATOM 1278 C C . SER A 1 163 ? -35.839 8.955 33.533 1.00 61.03 163 SER A C 1
ATOM 1280 O O . SER A 1 163 ? -36.926 9.246 34.017 1.00 61.03 163 SER A O 1
ATOM 1282 N N . ASP A 1 164 ? -34.844 8.436 34.268 1.00 56.09 164 ASP A N 1
ATOM 1283 C CA . ASP A 1 164 ? -34.973 8.189 35.720 1.00 56.09 164 ASP A CA 1
ATOM 1284 C C . ASP A 1 164 ? -34.933 9.495 36.542 1.00 56.09 164 ASP A C 1
ATOM 1286 O O . ASP A 1 164 ? -35.394 9.524 37.677 1.00 56.09 164 ASP A O 1
ATOM 1290 N N . SER A 1 165 ? -34.432 10.602 35.980 1.00 52.66 165 SER A N 1
ATOM 1291 C CA . SER A 1 165 ? -34.449 11.923 36.634 1.00 52.66 165 SER A CA 1
ATOM 1292 C C . SER A 1 165 ? -35.777 12.681 36.489 1.00 52.66 165 SER A C 1
ATOM 1294 O O . SER A 1 165 ? -35.882 13.799 36.980 1.00 52.66 165 SER A O 1
ATOM 1296 N N . ARG A 1 166 ? -36.788 12.113 35.811 1.00 51.81 166 ARG A N 1
ATOM 1297 C CA . ARG A 1 166 ? -38.127 12.721 35.646 1.00 51.81 166 ARG A CA 1
ATOM 1298 C C . ARG A 1 166 ? -39.230 12.026 36.458 1.00 51.81 166 ARG A C 1
ATOM 1300 O O . ARG A 1 166 ? -40.400 12.316 36.244 1.00 51.81 166 ARG A O 1
ATOM 1307 N N . SER A 1 167 ? -38.885 11.124 37.379 1.00 49.38 167 SER A N 1
ATOM 1308 C CA . SER A 1 167 ? -39.855 10.353 38.176 1.00 49.38 167 SER A CA 1
ATOM 1309 C C . SER A 1 167 ? -39.670 10.518 39.690 1.00 49.38 167 SER A C 1
ATOM 1311 O O . SER A 1 167 ? -39.663 9.528 40.421 1.00 49.38 167 SER A O 1
ATOM 1313 N N . SER A 1 168 ? -39.492 11.750 40.172 1.00 49.28 168 SER A N 1
ATOM 1314 C CA . SER A 1 168 ? -39.414 12.042 41.612 1.00 49.28 168 SER A CA 1
ATOM 1315 C C . SER A 1 168 ? -40.100 13.354 41.999 1.00 49.28 168 SER A C 1
ATOM 1317 O O . SER A 1 168 ? -39.553 14.123 42.782 1.00 49.28 168 SER A O 1
ATOM 1319 N N . GLU A 1 169 ? -41.293 13.611 41.466 1.00 51.69 169 GLU A N 1
ATOM 1320 C CA . GLU A 1 169 ? -42.225 14.574 42.056 1.00 51.69 169 GLU A CA 1
ATOM 1321 C C . GLU A 1 169 ? -43.631 13.962 42.083 1.00 51.69 169 GLU A C 1
ATOM 1323 O O . GLU A 1 169 ? -44.126 13.471 41.070 1.00 51.69 169 GLU A O 1
ATOM 1328 N N . SER A 1 170 ? -44.248 14.024 43.268 1.00 42.81 170 SER A N 1
ATOM 1329 C CA . SER A 1 170 ? -45.591 13.560 43.644 1.00 42.81 170 SER A CA 1
ATOM 1330 C C . SER A 1 170 ? -45.732 12.099 44.104 1.00 42.81 170 SER A C 1
ATOM 1332 O O . SER A 1 170 ? -45.894 11.183 43.305 1.00 42.81 170 SER A O 1
ATOM 1334 N N . CYS A 1 171 ? -45.747 11.907 45.430 1.00 37.31 171 CYS A N 1
ATOM 1335 C CA . CYS A 1 171 ? -46.975 11.510 46.127 1.00 37.31 171 CYS A CA 1
ATOM 1336 C C . CYS A 1 171 ? -46.917 11.970 47.594 1.00 37.31 171 CYS A C 1
ATOM 1338 O O . CYS A 1 171 ? -46.048 11.581 48.367 1.00 37.31 171 CYS A O 1
ATOM 1340 N N . SER A 1 172 ? -47.862 12.857 47.878 1.00 39.97 172 SER A N 1
ATOM 1341 C CA . SER A 1 172 ? -48.290 13.486 49.122 1.00 39.97 172 SER A CA 1
ATOM 1342 C C . SER A 1 172 ? -48.258 12.642 50.400 1.00 39.97 172 SER A C 1
ATOM 1344 O O . SER A 1 172 ? -48.702 11.497 50.434 1.00 39.97 172 SER A O 1
ATOM 1346 N N . ASP A 1 173 ? -47.839 13.345 51.446 1.00 44.34 173 ASP A N 1
ATOM 1347 C CA . ASP A 1 173 ? -48.106 13.185 52.872 1.00 44.34 173 ASP A CA 1
ATOM 1348 C C . ASP A 1 173 ? -49.567 12.806 53.200 1.00 44.34 173 ASP A C 1
ATOM 1350 O O . ASP A 1 173 ? -50.497 13.416 52.664 1.00 44.34 173 ASP A O 1
ATOM 1354 N N . SER A 1 174 ? -49.767 11.809 54.070 1.00 42.44 174 SER A N 1
ATOM 1355 C CA . SER A 1 174 ? -50.986 11.585 54.871 1.00 42.44 174 SER A CA 1
ATOM 1356 C C . SER A 1 174 ? -50.726 10.498 55.923 1.00 42.44 174 SER A C 1
ATOM 1358 O O . SER A 1 174 ? -50.616 9.313 55.603 1.00 42.44 174 SER A O 1
ATOM 1360 N N . GLU A 1 175 ? -50.629 10.919 57.183 1.00 44.16 175 GLU A N 1
ATOM 1361 C CA . GLU A 1 175 ? -50.642 10.064 58.371 1.00 44.16 175 GLU A CA 1
ATOM 1362 C C . GLU A 1 175 ? -52.077 9.645 58.766 1.00 44.16 175 GLU A C 1
ATOM 1364 O O . GLU A 1 175 ? -53.022 10.411 58.590 1.00 44.16 175 GLU A O 1
ATOM 1369 N N . ASN A 1 176 ? -52.168 8.467 59.404 1.00 38.31 176 ASN A N 1
ATOM 1370 C CA . ASN A 1 176 ? -53.253 7.919 60.247 1.00 38.31 176 ASN A CA 1
ATOM 1371 C C . ASN A 1 176 ? -54.560 7.428 59.581 1.00 38.31 176 ASN A C 1
ATOM 1373 O O . ASN A 1 176 ? -55.311 8.204 59.007 1.00 38.31 176 ASN A O 1
ATOM 1377 N N . ASP A 1 177 ? -54.891 6.137 59.749 1.00 36.84 177 ASP A N 1
ATOM 1378 C CA . ASP A 1 177 ? -55.869 5.663 60.758 1.00 36.84 177 ASP A CA 1
ATOM 1379 C C . ASP A 1 177 ? -56.092 4.132 60.664 1.00 36.84 177 ASP A C 1
ATOM 1381 O O . ASP A 1 177 ? -55.922 3.504 59.616 1.00 36.84 177 ASP A O 1
ATOM 1385 N N . ASP A 1 178 ? -56.429 3.546 61.809 1.00 43.81 178 ASP A N 1
ATOM 1386 C CA . ASP A 1 178 ? -56.661 2.137 62.105 1.00 43.81 178 ASP A CA 1
ATOM 1387 C C . ASP A 1 178 ? -57.853 1.513 61.354 1.00 43.81 178 ASP A C 1
ATOM 1389 O O . ASP A 1 178 ? -58.904 2.121 61.169 1.00 43.81 178 ASP A O 1
ATOM 1393 N N . GLY A 1 179 ? -57.751 0.217 61.035 1.00 42.66 179 GLY A N 1
ATOM 1394 C CA . GLY A 1 179 ? -58.936 -0.581 60.711 1.00 42.66 179 GLY A CA 1
ATOM 1395 C C . GLY A 1 179 ? -58.694 -1.806 59.835 1.00 42.66 179 GLY A C 1
ATOM 1396 O O . GLY A 1 179 ? -58.672 -1.722 58.615 1.00 42.66 179 GLY A O 1
ATOM 1397 N N . ASP A 1 180 ? -58.602 -2.973 60.476 1.00 44.41 180 ASP A N 1
ATOM 1398 C CA . ASP A 1 180 ? -59.456 -4.143 60.193 1.00 44.41 180 ASP A CA 1
ATOM 1399 C C . ASP A 1 180 ? -58.702 -5.484 60.317 1.00 44.41 180 ASP A C 1
ATOM 1401 O O . ASP A 1 180 ? -58.103 -6.048 59.395 1.00 44.41 180 ASP A O 1
ATOM 1405 N N . LEU A 1 181 ? -58.786 -6.025 61.533 1.00 49.97 181 LEU A N 1
ATOM 1406 C CA . LEU A 1 181 ? -58.254 -7.300 62.018 1.00 49.97 181 LEU A CA 1
ATOM 1407 C C . LEU A 1 181 ? -58.975 -8.546 61.456 1.00 49.97 181 LEU A C 1
ATOM 1409 O O . LEU A 1 181 ? -58.789 -9.650 61.975 1.00 49.97 181 LEU A O 1
ATOM 1413 N N . ARG A 1 182 ? -59.789 -8.444 60.399 1.00 44.94 182 ARG A N 1
ATOM 1414 C CA . ARG A 1 182 ? -60.767 -9.498 60.072 1.00 44.94 182 ARG A CA 1
ATOM 1415 C C . ARG A 1 182 ? -60.381 -10.515 58.989 1.00 44.94 182 ARG A C 1
ATOM 1417 O O . ARG A 1 182 ? -61.096 -11.499 58.817 1.00 44.94 182 ARG A O 1
ATOM 1424 N N . ASN A 1 183 ? -59.225 -10.395 58.326 1.00 42.25 183 ASN A N 1
ATOM 1425 C CA . ASN A 1 183 ? -58.863 -11.301 57.213 1.00 42.25 183 ASN A CA 1
ATOM 1426 C C . ASN A 1 183 ? -57.751 -12.339 57.481 1.00 42.25 183 ASN A C 1
ATOM 1428 O O . ASN A 1 183 ? -57.383 -13.094 56.578 1.00 42.25 183 ASN A O 1
ATOM 1432 N N . LYS A 1 184 ? -57.263 -12.485 58.722 1.00 46.25 184 LYS A N 1
ATOM 1433 C CA . LYS A 1 184 ? -56.230 -13.490 59.076 1.00 46.25 184 LYS A CA 1
ATOM 1434 C C . LYS A 1 184 ? -56.757 -14.888 59.473 1.00 46.25 184 LYS A C 1
ATOM 1436 O O . LYS A 1 184 ? -55.950 -15.772 59.744 1.00 46.25 184 LYS A O 1
ATOM 1441 N N . ILE A 1 185 ? -58.070 -15.158 59.431 1.00 44.66 185 ILE A N 1
ATOM 1442 C CA . ILE A 1 185 ? -58.678 -16.416 59.948 1.00 44.66 185 ILE A CA 1
ATOM 1443 C C . ILE A 1 185 ? -59.116 -17.405 58.838 1.00 44.66 185 ILE A C 1
ATOM 1445 O O . ILE A 1 185 ? -60.072 -18.157 59.006 1.00 44.66 185 ILE A O 1
ATOM 1449 N N . ARG A 1 186 ? -58.460 -17.454 57.665 1.00 40.94 186 ARG A N 1
ATOM 1450 C CA . ARG A 1 186 ? -58.884 -18.394 56.592 1.00 40.94 186 ARG A CA 1
ATOM 1451 C C . ARG A 1 186 ? -57.818 -19.202 55.851 1.00 40.94 186 ARG A C 1
ATOM 1453 O O . ARG A 1 186 ? -58.123 -19.738 54.791 1.00 40.94 186 ARG A O 1
ATOM 1460 N N . ARG A 1 187 ? -56.604 -19.398 56.384 1.00 41.47 187 ARG A N 1
ATOM 1461 C CA . ARG A 1 187 ? -55.624 -20.317 55.744 1.00 41.47 187 ARG A CA 1
ATOM 1462 C C . ARG A 1 187 ? -54.874 -21.256 56.696 1.00 41.47 187 ARG A C 1
ATOM 1464 O O . ARG A 1 187 ? -53.729 -21.611 56.451 1.00 41.47 187 ARG A O 1
ATOM 1471 N N . GLY A 1 188 ? -55.552 -21.726 57.744 1.00 37.12 188 GLY A N 1
ATOM 1472 C CA . GLY A 1 188 ? -55.100 -22.843 58.577 1.00 37.12 188 GLY A CA 1
ATOM 1473 C C . GLY A 1 188 ? -55.926 -24.108 58.338 1.00 37.12 188 GLY A C 1
ATOM 1474 O O . GLY A 1 188 ? -56.884 -24.332 59.064 1.00 37.12 188 GLY A O 1
ATOM 1475 N N . ARG A 1 189 ? -55.577 -24.921 57.328 1.00 40.97 189 ARG A N 1
ATOM 1476 C CA . ARG A 1 189 ? -55.853 -26.379 57.271 1.00 40.97 189 ARG A CA 1
ATOM 1477 C C . ARG A 1 189 ? -55.306 -26.994 55.975 1.00 40.97 189 ARG A C 1
ATOM 1479 O O . ARG A 1 189 ? -56.022 -27.173 54.998 1.00 40.97 189 ARG A O 1
ATOM 1486 N N . ARG A 1 190 ? -54.032 -27.387 55.987 1.00 38.16 190 ARG A N 1
ATOM 1487 C CA . ARG A 1 190 ? -53.588 -28.607 55.297 1.00 38.16 190 ARG A CA 1
ATOM 1488 C C . ARG A 1 190 ? -52.388 -29.188 56.038 1.00 38.16 190 ARG A C 1
ATOM 1490 O O . ARG A 1 190 ? -51.311 -28.605 56.075 1.00 38.16 190 ARG A O 1
ATOM 1497 N N . HIS A 1 191 ? -52.673 -30.310 56.693 1.00 37.72 191 HIS A N 1
ATOM 1498 C CA . HIS A 1 191 ? -51.759 -31.262 57.315 1.00 37.72 191 HIS A CA 1
ATOM 1499 C C . HIS A 1 191 ? -50.459 -31.427 56.503 1.00 37.72 191 HIS A C 1
ATOM 1501 O O . HIS A 1 191 ? -50.495 -31.537 55.285 1.00 37.72 191 HIS A O 1
ATOM 1507 N N . GLN A 1 192 ? -49.277 -31.323 57.113 1.00 35.25 192 GLN A N 1
ATOM 1508 C CA . GLN A 1 192 ? -48.687 -32.322 58.015 1.00 35.25 192 GLN A CA 1
ATOM 1509 C C . GLN A 1 192 ? -48.400 -33.648 57.291 1.00 35.25 192 GLN A C 1
ATOM 1511 O O . GLN A 1 192 ? -49.171 -34.590 57.418 1.00 35.25 192 GLN A O 1
ATOM 1516 N N . ARG A 1 193 ? -47.250 -33.741 56.603 1.00 35.31 193 ARG A N 1
ATOM 1517 C CA . ARG A 1 193 ? -46.449 -34.980 56.521 1.00 35.31 193 ARG A CA 1
ATOM 1518 C C . ARG A 1 193 ? -45.031 -34.707 55.999 1.00 35.31 193 ARG A C 1
ATOM 1520 O O . ARG A 1 193 ? -44.761 -34.852 54.820 1.00 35.31 193 ARG A O 1
ATOM 1527 N N . ASN A 1 194 ? -44.116 -34.310 56.879 1.00 36.97 194 ASN A N 1
ATOM 1528 C CA . ASN A 1 194 ? -42.875 -35.064 57.082 1.00 36.97 194 ASN A CA 1
ATOM 1529 C C . ASN A 1 194 ? -42.049 -34.451 58.208 1.00 36.97 194 ASN A C 1
ATOM 1531 O O . ASN A 1 194 ? -41.770 -33.258 58.259 1.00 36.97 194 ASN A O 1
ATOM 1535 N N . ARG A 1 195 ? -41.699 -35.320 59.148 1.00 37.12 195 ARG A N 1
ATOM 1536 C CA . ARG A 1 195 ? -40.945 -35.045 60.362 1.00 37.12 195 ARG A CA 1
ATOM 1537 C C . ARG A 1 195 ? -39.677 -35.897 60.269 1.00 37.12 195 ARG A C 1
ATOM 1539 O O . ARG A 1 195 ? -39.795 -37.079 59.969 1.00 37.12 195 ARG A O 1
ATOM 1546 N N . ARG A 1 196 ? -38.550 -35.306 60.691 1.00 36.25 196 ARG A N 1
ATOM 1547 C CA . ARG A 1 196 ? -37.297 -35.920 61.200 1.00 36.25 196 ARG A CA 1
ATOM 1548 C C . ARG A 1 196 ? -36.112 -36.057 60.227 1.00 36.25 196 ARG A C 1
ATOM 1550 O O . ARG A 1 196 ? -35.976 -37.057 59.539 1.00 36.25 196 ARG A O 1
ATOM 1557 N N . ARG A 1 197 ? -35.146 -35.143 60.376 1.00 36.25 197 ARG A N 1
ATOM 1558 C CA . ARG A 1 197 ? -33.826 -35.390 61.013 1.00 36.25 197 ARG A CA 1
ATOM 1559 C C . ARG A 1 197 ? -33.190 -34.030 61.361 1.00 36.25 197 ARG A C 1
ATOM 1561 O O . ARG A 1 197 ? -33.044 -33.193 60.488 1.00 36.25 197 ARG A O 1
ATOM 1568 N N . SER A 1 198 ? -33.184 -33.682 62.653 1.00 34.47 198 SER A N 1
ATOM 1569 C CA . SER A 1 198 ? -31.979 -33.487 63.498 1.00 34.47 198 SER A CA 1
ATOM 1570 C C . SER A 1 198 ? -31.216 -32.183 63.175 1.00 34.47 198 SER A C 1
ATOM 1572 O O . SER A 1 198 ? -30.643 -32.075 62.105 1.00 34.47 198 SER A O 1
ATOM 1574 N N . ARG A 1 199 ? -31.332 -31.105 63.981 1.00 34.69 199 ARG A N 1
ATOM 1575 C CA . ARG A 1 199 ? -30.511 -30.795 65.192 1.00 34.69 199 ARG A CA 1
ATOM 1576 C C . ARG A 1 199 ? -29.008 -30.858 64.861 1.00 34.69 199 ARG A C 1
ATOM 1578 O O . ARG A 1 199 ? -28.564 -31.921 64.467 1.00 34.69 199 ARG A O 1
ATOM 1585 N N . SER A 1 200 ? -28.134 -29.864 65.034 1.00 32.22 200 SER A N 1
ATOM 1586 C CA . SER A 1 200 ? -28.041 -28.613 65.826 1.00 32.22 200 SER A CA 1
ATOM 1587 C C . SER A 1 200 ? -26.780 -27.900 65.271 1.00 32.22 200 SER A C 1
ATOM 1589 O O . SER A 1 200 ? -25.892 -28.606 64.810 1.00 32.22 200 SER A O 1
ATOM 1591 N N . ARG A 1 201 ? -26.585 -26.578 65.218 1.00 35.53 201 ARG A N 1
ATOM 1592 C CA . ARG A 1 201 ? -26.178 -25.650 66.300 1.00 35.53 201 ARG A CA 1
ATOM 1593 C C . ARG A 1 201 ? -25.705 -24.376 65.559 1.00 35.53 201 ARG A C 1
ATOM 1595 O O . ARG A 1 201 ? -24.917 -24.489 64.634 1.00 35.53 201 ARG A O 1
ATOM 1602 N N . SER A 1 202 ? -26.383 -23.242 65.727 1.00 32.47 202 SER A N 1
ATOM 1603 C CA . SER A 1 202 ? -25.933 -22.078 66.515 1.00 32.47 202 SER A CA 1
ATOM 1604 C C . SER A 1 202 ? -24.674 -21.366 66.002 1.00 32.47 202 SER A C 1
ATOM 1606 O O . SER A 1 202 ? -23.583 -21.917 66.103 1.00 32.47 202 SER A O 1
ATOM 1608 N N . GLY A 1 203 ? -24.825 -20.087 65.643 1.00 29.66 203 GLY A N 1
ATOM 1609 C CA . GLY A 1 203 ? -23.764 -19.100 65.850 1.00 29.66 203 GLY A CA 1
ATOM 1610 C C . GLY A 1 203 ? -23.609 -18.049 64.757 1.00 29.66 203 GLY A C 1
ATOM 1611 O O . GLY A 1 203 ? -23.071 -18.352 63.704 1.00 29.66 203 GLY A O 1
ATOM 1612 N N . GLY A 1 204 ? -23.961 -16.805 65.089 1.00 30.17 204 GLY A N 1
ATOM 1613 C CA . GLY A 1 204 ? -23.128 -15.652 64.738 1.00 30.17 204 GLY A CA 1
ATOM 1614 C C . GLY A 1 204 ? -23.503 -14.913 63.462 1.00 30.17 204 GLY A C 1
ATOM 1615 O O . GLY A 1 204 ? -23.358 -15.434 62.365 1.00 30.17 204 GLY A O 1
ATOM 1616 N N . GLY A 1 205 ? -23.960 -13.671 63.625 1.00 31.86 205 GLY A N 1
ATOM 1617 C CA . GLY A 1 205 ? -24.181 -12.739 62.528 1.00 31.86 205 GLY A CA 1
ATOM 1618 C C . GLY A 1 205 ? -22.883 -12.237 61.893 1.00 31.86 205 GLY A C 1
ATOM 1619 O O . GLY A 1 205 ? -21.786 -12.515 62.369 1.00 31.86 205 GLY A O 1
ATOM 1620 N N . GLY A 1 206 ? -23.028 -11.446 60.833 1.00 31.66 206 GLY A N 1
ATOM 1621 C CA . GLY A 1 206 ? -21.900 -10.741 60.237 1.00 31.66 206 GLY A CA 1
ATOM 1622 C C . GLY A 1 206 ? -22.101 -10.444 58.762 1.00 31.66 206 GLY A C 1
ATOM 1623 O O . GLY A 1 206 ? -21.916 -11.311 57.919 1.00 31.66 206 GLY A O 1
ATOM 1624 N N . HIS A 1 207 ? -22.488 -9.200 58.491 1.00 43.72 207 HIS A N 1
ATOM 1625 C CA . HIS A 1 207 ? -22.384 -8.476 57.228 1.00 43.72 207 HIS A CA 1
ATOM 1626 C C . HIS A 1 207 ? -21.432 -9.080 56.180 1.00 43.72 207 HIS A C 1
ATOM 1628 O O . HIS A 1 207 ? -20.233 -9.203 56.414 1.00 43.72 207 HIS A O 1
ATOM 1634 N N . SER A 1 208 ? -21.933 -9.298 54.964 1.00 34.28 208 SER A N 1
ATOM 1635 C CA . SER A 1 208 ? -21.099 -9.169 53.768 1.00 34.28 208 SER A CA 1
ATOM 1636 C C . SER A 1 208 ? -21.914 -8.587 52.616 1.00 34.28 208 SER A C 1
ATOM 1638 O O . SER A 1 208 ? -22.884 -9.158 52.126 1.00 34.28 208 SER A O 1
ATOM 1640 N N . SER A 1 209 ? -21.517 -7.358 52.307 1.00 38.59 209 SER A N 1
ATOM 1641 C CA . SER A 1 209 ? -21.670 -6.606 51.068 1.00 38.59 209 SER A CA 1
ATOM 1642 C C . SER A 1 209 ? -22.292 -7.345 49.879 1.00 38.59 209 SER A C 1
ATOM 1644 O O . SER A 1 209 ? -21.703 -8.239 49.268 1.00 38.59 209 SER A O 1
ATOM 1646 N N . ASP A 1 210 ? -23.456 -6.822 49.506 1.00 36.81 210 ASP A N 1
ATOM 1647 C CA . ASP A 1 210 ? -24.019 -6.738 48.164 1.00 36.81 210 ASP A CA 1
ATOM 1648 C C . ASP A 1 210 ? -22.969 -6.895 47.042 1.00 36.81 210 ASP A C 1
ATOM 1650 O O . ASP A 1 210 ? -22.289 -5.958 46.619 1.00 36.81 210 ASP A O 1
ATOM 1654 N N . SER A 1 211 ? -22.820 -8.129 46.559 1.00 39.06 211 SER A N 1
ATOM 1655 C CA . SER A 1 211 ? -22.047 -8.465 45.364 1.00 39.06 211 SER A CA 1
ATOM 1656 C C . SER A 1 211 ? -22.928 -8.363 44.119 1.00 39.06 211 SER A C 1
ATOM 1658 O O . SER A 1 211 ? -23.069 -9.315 43.358 1.00 39.06 211 SER A O 1
ATOM 1660 N N . SER A 1 212 ? -23.508 -7.186 43.884 1.00 41.78 212 SER A N 1
ATOM 1661 C CA . SER A 1 212 ? -24.239 -6.849 42.654 1.00 41.78 212 SER A CA 1
ATOM 1662 C C . SER A 1 212 ? -23.481 -5.845 41.762 1.00 41.78 212 SER A C 1
ATOM 1664 O O . SER A 1 212 ? -24.048 -5.212 40.876 1.00 41.78 212 SER A O 1
ATOM 1666 N N . GLY A 1 213 ? -22.155 -5.725 41.925 1.00 40.09 213 GLY A N 1
ATOM 1667 C CA . GLY A 1 213 ? -21.331 -4.747 41.196 1.00 40.09 213 GLY A CA 1
ATOM 1668 C C . GLY A 1 213 ? -20.653 -5.216 39.899 1.00 40.09 213 GLY A C 1
ATOM 1669 O O . GLY A 1 213 ? -20.107 -4.386 39.175 1.00 40.09 213 GLY A O 1
ATOM 1670 N N . ARG A 1 214 ? -20.635 -6.516 39.561 1.00 40.06 214 ARG A N 1
ATOM 1671 C CA . ARG A 1 214 ? -19.749 -7.014 38.475 1.00 40.06 214 ARG A CA 1
ATOM 1672 C C . ARG A 1 214 ? -20.322 -7.010 37.055 1.00 40.06 214 ARG A C 1
ATOM 1674 O O . ARG A 1 214 ? -19.561 -7.235 36.119 1.00 40.06 214 ARG A O 1
ATOM 1681 N N . TYR A 1 215 ? -21.592 -6.657 36.854 1.00 41.41 215 TYR A N 1
ATOM 1682 C CA . TYR A 1 215 ? -22.192 -6.617 35.508 1.00 41.41 215 TYR A CA 1
ATOM 1683 C C . TYR A 1 215 ? -22.408 -5.208 34.936 1.00 41.41 215 TYR A C 1
ATOM 1685 O O . TYR A 1 215 ? -22.829 -5.066 33.792 1.00 41.41 215 TYR A O 1
ATOM 1693 N N . ARG A 1 216 ? -22.026 -4.143 35.657 1.00 46.25 216 ARG A N 1
ATOM 1694 C CA . ARG A 1 216 ? -22.053 -2.761 35.136 1.00 46.25 216 ARG A CA 1
ATOM 1695 C C . ARG A 1 216 ? -20.773 -2.348 34.402 1.00 46.25 216 ARG A C 1
ATOM 1697 O O . ARG A 1 216 ? -20.477 -1.162 34.299 1.00 46.25 216 ARG A O 1
ATOM 1704 N N . ARG A 1 217 ? -20.039 -3.286 33.792 1.00 50.38 217 ARG A N 1
ATOM 1705 C CA . ARG A 1 217 ? -18.967 -2.951 32.833 1.00 50.38 217 ARG A CA 1
ATOM 1706 C C . ARG A 1 217 ? -19.556 -2.615 31.450 1.00 50.38 217 ARG A C 1
ATOM 1708 O O . ARG A 1 217 ? -19.109 -3.110 30.422 1.00 50.38 217 ARG A O 1
ATOM 1715 N N . GLY A 1 218 ? -20.610 -1.797 31.436 1.00 49.00 218 GLY A N 1
ATOM 1716 C CA . GLY A 1 218 ? -21.129 -1.160 30.228 1.00 49.00 218 GLY A CA 1
ATOM 1717 C C . GLY A 1 218 ? -20.146 -0.084 29.770 1.00 49.00 218 GLY A C 1
ATOM 1718 O O . GLY A 1 218 ? -19.523 0.556 30.613 1.00 49.00 218 GLY A O 1
ATOM 1719 N N . ALA A 1 219 ? -19.973 0.062 28.453 1.00 57.44 219 ALA A N 1
ATOM 1720 C CA . ALA A 1 219 ? -18.996 0.940 27.802 1.00 57.44 219 ALA A CA 1
ATOM 1721 C C . ALA A 1 219 ? -18.759 2.251 28.580 1.00 57.44 219 ALA A C 1
ATOM 1723 O O . ALA A 1 219 ? -19.662 3.078 28.726 1.00 57.44 219 ALA A O 1
ATOM 1724 N N . SER A 1 220 ? -17.553 2.411 29.130 1.00 76.00 220 SER A N 1
ATOM 1725 C CA . SER A 1 220 ? -17.154 3.660 29.771 1.00 76.00 220 SER A CA 1
ATOM 1726 C C . SER A 1 220 ? -16.858 4.711 28.692 1.00 76.00 220 SER A C 1
ATOM 1728 O O . SER A 1 220 ? -16.396 4.339 27.610 1.00 76.00 220 SER A O 1
ATOM 1730 N N . PRO A 1 221 ? -17.052 6.014 28.973 1.00 80.00 221 PRO A N 1
ATOM 1731 C CA . PRO A 1 221 ? -16.603 7.088 28.083 1.00 80.00 221 PRO A CA 1
ATOM 1732 C C . PRO A 1 221 ? -15.135 6.922 27.656 1.00 80.00 221 PRO A C 1
ATOM 1734 O O . PRO A 1 221 ? -14.806 7.092 26.489 1.00 80.00 221 PRO A O 1
ATOM 1737 N N . GLY A 1 222 ? -14.273 6.457 28.571 1.00 86.19 222 GLY A N 1
ATOM 1738 C CA . GLY A 1 222 ? -12.868 6.163 28.273 1.00 86.19 222 GLY A CA 1
ATOM 1739 C C . GLY A 1 222 ? -12.642 5.010 27.284 1.00 86.19 222 GLY A C 1
ATOM 1740 O O . GLY A 1 222 ? -11.639 5.007 26.582 1.00 86.19 222 GLY A O 1
ATOM 1741 N N . LYS A 1 223 ? -13.563 4.039 27.179 1.00 87.38 223 LYS A N 1
ATOM 1742 C CA . LYS A 1 223 ? -13.489 2.990 26.147 1.00 87.38 223 LYS A CA 1
ATOM 1743 C C . LYS A 1 223 ? -13.835 3.540 24.762 1.00 87.38 223 LYS A C 1
ATOM 1745 O O . LYS A 1 223 ? -13.211 3.125 23.794 1.00 87.38 223 LYS A O 1
ATOM 1750 N N . VAL A 1 224 ? -14.815 4.444 24.675 1.00 89.00 224 VAL A N 1
ATOM 1751 C CA . VAL A 1 224 ? -15.163 5.118 23.412 1.00 89.00 224 VAL A CA 1
ATOM 1752 C C . VAL A 1 224 ? -13.988 5.977 22.952 1.00 89.00 224 VAL A C 1
ATOM 1754 O O . VAL A 1 224 ? -13.523 5.772 21.841 1.00 89.00 224 VAL A O 1
ATOM 1757 N N . ALA A 1 225 ? -13.434 6.816 23.834 1.00 90.31 225 ALA A N 1
ATOM 1758 C CA . ALA A 1 225 ? -12.285 7.666 23.510 1.00 90.31 225 ALA A CA 1
ATOM 1759 C C . ALA A 1 225 ? -11.076 6.865 22.986 1.00 90.31 225 ALA A C 1
ATOM 1761 O O . ALA A 1 225 ? -10.511 7.214 21.956 1.00 90.31 225 ALA A O 1
ATOM 1762 N N . ARG A 1 226 ? -10.730 5.738 23.630 1.00 91.56 226 ARG A N 1
ATOM 1763 C CA . ARG A 1 226 ? -9.649 4.851 23.157 1.00 91.56 226 ARG A CA 1
ATOM 1764 C C . ARG A 1 226 ? -9.908 4.269 21.766 1.00 91.56 226 ARG A C 1
ATOM 1766 O O . ARG A 1 226 ? -8.992 4.195 20.963 1.00 91.56 226 ARG A O 1
ATOM 1773 N N . LEU A 1 227 ? -11.143 3.850 21.480 1.00 91.81 227 LEU A N 1
ATOM 1774 C CA . LEU A 1 227 ? -11.502 3.316 20.161 1.00 91.81 227 LEU A CA 1
ATOM 1775 C C . LEU A 1 227 ? -11.532 4.411 19.082 1.00 91.81 227 LEU A C 1
ATOM 1777 O O . LEU A 1 227 ? -11.251 4.123 17.922 1.00 91.81 227 LEU A O 1
ATOM 1781 N N . GLU A 1 228 ? -11.870 5.653 19.440 1.00 91.88 228 GLU A N 1
ATOM 1782 C CA . GLU A 1 228 ? -11.775 6.801 18.527 1.00 91.88 228 GLU A CA 1
ATOM 1783 C C . GLU A 1 228 ? -10.322 7.122 18.184 1.00 91.88 228 GLU A C 1
ATOM 1785 O O . GLU A 1 228 ? -10.009 7.333 17.012 1.00 91.88 228 GLU A O 1
ATOM 1790 N N . GLU A 1 229 ? -9.439 7.101 19.182 1.00 93.50 229 GLU A N 1
ATOM 1791 C CA . GLU A 1 229 ? -7.999 7.280 19.000 1.00 93.50 229 GLU A CA 1
ATOM 1792 C C . GLU A 1 229 ? -7.401 6.176 18.114 1.00 93.50 229 GLU A C 1
ATOM 1794 O O . GLU A 1 229 ? -6.772 6.487 17.103 1.00 93.50 229 GLU A O 1
ATOM 1799 N N . GLU A 1 230 ? -7.692 4.905 18.417 1.00 92.94 230 GLU A N 1
ATOM 1800 C CA . GLU A 1 230 ? -7.232 3.739 17.646 1.00 92.94 230 GLU A CA 1
ATOM 1801 C C . GLU A 1 230 ? -7.738 3.786 16.193 1.00 92.94 230 GLU A C 1
ATOM 1803 O O . GLU A 1 230 ? -6.989 3.530 15.248 1.00 92.94 230 GLU A O 1
ATOM 1808 N N . ARG A 1 231 ? -9.004 4.183 15.981 1.00 92.44 231 ARG A N 1
ATOM 1809 C CA . ARG A 1 231 ? -9.553 4.397 14.633 1.00 92.44 231 ARG A CA 1
ATOM 1810 C C . ARG A 1 231 ? -8.817 5.523 13.916 1.00 92.44 231 ARG A C 1
ATOM 1812 O O . ARG A 1 231 ? -8.494 5.377 12.741 1.00 92.44 231 ARG A O 1
ATOM 1819 N N . GLY A 1 232 ? -8.588 6.646 14.594 1.00 89.31 232 GLY A N 1
ATOM 1820 C CA . GLY A 1 232 ? -7.885 7.793 14.027 1.00 89.31 232 GLY A CA 1
ATOM 1821 C C . GLY A 1 232 ? -6.461 7.437 13.603 1.00 89.31 232 GLY A C 1
ATOM 1822 O O . GLY A 1 232 ? -6.035 7.816 12.516 1.00 89.31 232 GLY A O 1
ATOM 1823 N N . GLU A 1 233 ? -5.744 6.666 14.418 1.00 91.12 233 GLU A N 1
ATOM 1824 C CA . GLU A 1 233 ? -4.412 6.158 14.089 1.00 91.12 233 GLU A CA 1
ATOM 1825 C C . GLU A 1 233 ? -4.438 5.205 12.891 1.00 91.12 233 GLU A C 1
ATOM 1827 O O . GLU A 1 233 ? -3.641 5.361 11.965 1.00 91.12 233 GLU A O 1
ATOM 1832 N N . ALA A 1 234 ? -5.398 4.277 12.847 1.00 91.06 234 ALA A N 1
ATOM 1833 C CA . ALA A 1 234 ? -5.551 3.363 11.721 1.00 91.06 234 ALA A CA 1
ATOM 1834 C C . ALA A 1 234 ? -5.844 4.107 10.404 1.00 91.06 234 ALA A C 1
ATOM 1836 O O . ALA A 1 234 ? -5.240 3.787 9.380 1.00 91.06 234 ALA A O 1
ATOM 1837 N N . VAL A 1 235 ? -6.711 5.129 10.437 1.00 90.00 235 VAL A N 1
ATOM 1838 C CA . VAL A 1 235 ? -7.001 5.997 9.280 1.00 90.00 235 VAL A CA 1
ATOM 1839 C C . VAL A 1 235 ? -5.753 6.756 8.841 1.00 90.00 235 VAL A C 1
ATOM 1841 O O . VAL A 1 235 ? -5.425 6.730 7.657 1.00 90.00 235 VAL A O 1
ATOM 1844 N N . ARG A 1 236 ? -5.016 7.376 9.773 1.00 88.88 236 ARG A N 1
ATOM 1845 C CA . ARG A 1 236 ? -3.759 8.073 9.453 1.00 88.88 236 ARG A 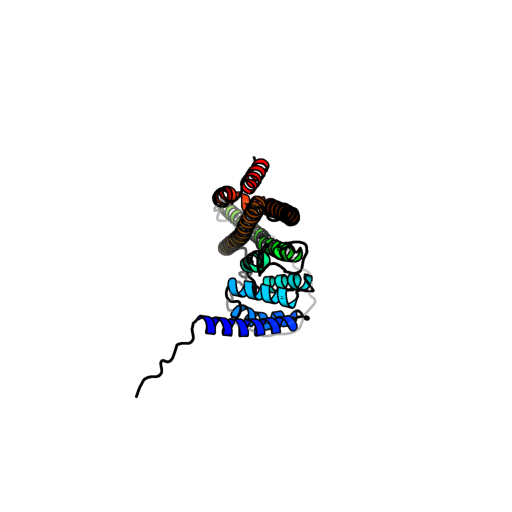CA 1
ATOM 1846 C C . ARG A 1 236 ? -2.738 7.132 8.818 1.00 88.88 236 ARG A C 1
ATOM 1848 O O . ARG A 1 236 ? -2.151 7.485 7.802 1.00 88.88 236 ARG A O 1
ATOM 1855 N N . SER A 1 237 ? -2.575 5.927 9.366 1.00 90.31 237 SER A N 1
ATOM 1856 C CA . SER A 1 237 ? -1.673 4.909 8.820 1.00 90.31 237 SER A CA 1
ATOM 1857 C C . SER A 1 237 ? -2.088 4.473 7.411 1.00 90.31 237 SER A C 1
ATOM 1859 O O . SER A 1 237 ? -1.239 4.409 6.527 1.00 90.31 237 SER A O 1
ATOM 1861 N N . GLN A 1 238 ? -3.381 4.229 7.158 1.00 92.06 238 GLN A N 1
ATOM 1862 C CA . GLN A 1 238 ? -3.864 3.925 5.806 1.00 92.06 238 GLN A CA 1
ATOM 1863 C C . GLN A 1 238 ? -3.584 5.084 4.837 1.00 92.06 238 GLN A C 1
ATOM 1865 O O . GLN A 1 238 ? -3.059 4.853 3.749 1.00 92.06 238 GLN A O 1
ATOM 1870 N N . CYS A 1 239 ? -3.897 6.321 5.232 1.00 89.69 239 CYS A N 1
ATOM 1871 C CA . CYS A 1 239 ? -3.691 7.497 4.388 1.00 89.69 239 CYS A CA 1
ATOM 1872 C C . CYS A 1 239 ? -2.207 7.715 4.070 1.00 89.69 239 CYS A C 1
ATOM 1874 O O . CYS A 1 239 ? -1.878 8.017 2.925 1.00 89.69 239 CYS A O 1
ATOM 1876 N N . ALA A 1 240 ? -1.310 7.511 5.042 1.00 90.69 240 ALA A N 1
ATOM 1877 C CA . ALA A 1 240 ? 0.134 7.619 4.844 1.00 90.69 240 ALA A CA 1
ATOM 1878 C C . ALA A 1 240 ? 0.631 6.641 3.771 1.00 90.69 240 ALA A C 1
ATOM 1880 O O . ALA A 1 240 ? 1.327 7.044 2.842 1.00 90.69 240 ALA A O 1
ATOM 1881 N N . VAL A 1 241 ? 0.202 5.377 3.841 1.00 93.19 241 VAL A N 1
ATOM 1882 C CA . VAL A 1 241 ? 0.595 4.337 2.877 1.00 93.19 241 VAL A CA 1
ATOM 1883 C C . VAL A 1 241 ? 0.048 4.625 1.484 1.00 93.19 241 VAL A C 1
ATOM 1885 O O . VAL A 1 241 ? 0.795 4.524 0.512 1.00 93.19 241 VAL A O 1
ATOM 1888 N N . ILE A 1 242 ? -1.227 5.012 1.371 1.00 91.50 242 ILE A N 1
ATOM 1889 C CA . ILE A 1 242 ? -1.815 5.364 0.072 1.00 91.50 242 ILE A CA 1
ATOM 1890 C C . ILE A 1 242 ? -1.089 6.577 -0.514 1.00 91.50 242 ILE A C 1
ATOM 1892 O O . ILE A 1 242 ? -0.680 6.541 -1.667 1.00 91.50 242 ILE A O 1
ATOM 1896 N N . THR A 1 243 ? -0.856 7.623 0.281 1.00 89.44 243 THR A N 1
ATOM 1897 C CA . THR A 1 243 ? -0.152 8.834 -0.171 1.00 89.44 243 THR A CA 1
ATOM 1898 C C . THR A 1 243 ? 1.266 8.517 -0.635 1.00 89.44 243 THR A C 1
ATOM 1900 O O . THR A 1 243 ? 1.686 8.974 -1.697 1.00 89.44 243 THR A O 1
ATOM 1903 N N . LEU A 1 244 ? 1.994 7.691 0.122 1.00 92.19 244 LEU A N 1
ATOM 1904 C CA . LEU A 1 244 ? 3.331 7.238 -0.244 1.00 92.19 244 LEU A CA 1
ATOM 1905 C C . LEU A 1 244 ? 3.310 6.475 -1.574 1.00 92.19 244 LEU A C 1
ATOM 1907 O O . LEU A 1 244 ? 4.125 6.753 -2.455 1.00 92.19 244 LEU A O 1
ATOM 1911 N N . LEU A 1 245 ? 2.367 5.545 -1.734 1.00 92.81 245 LEU A N 1
ATOM 1912 C CA . LEU A 1 245 ? 2.190 4.770 -2.957 1.00 92.81 245 LEU A CA 1
ATOM 1913 C C . LEU A 1 245 ? 1.882 5.673 -4.159 1.00 92.81 245 LEU A C 1
ATOM 1915 O O . LEU A 1 245 ? 2.527 5.535 -5.199 1.00 92.81 245 LEU A O 1
ATOM 1919 N N . LEU A 1 246 ? 0.949 6.619 -4.010 1.00 90.94 246 LEU A N 1
ATOM 1920 C CA . LEU A 1 246 ? 0.601 7.583 -5.055 1.00 90.94 246 LEU A CA 1
ATOM 1921 C C . LEU A 1 246 ? 1.816 8.424 -5.447 1.00 90.94 246 LEU A C 1
ATOM 1923 O O . LEU A 1 246 ? 2.159 8.481 -6.623 1.00 90.94 246 LEU A O 1
ATOM 1927 N N . HIS A 1 247 ? 2.525 9.002 -4.475 1.00 90.06 247 HIS A N 1
ATOM 1928 C CA . HIS A 1 247 ? 3.706 9.822 -4.740 1.00 90.06 247 HIS A CA 1
ATOM 1929 C C . HIS A 1 247 ? 4.780 9.048 -5.519 1.00 90.06 247 HIS A C 1
ATOM 1931 O O . HIS A 1 247 ? 5.355 9.561 -6.482 1.00 90.06 247 HIS A O 1
ATOM 1937 N N . ARG A 1 248 ? 5.044 7.791 -5.137 1.00 91.31 248 ARG A N 1
ATOM 1938 C CA . ARG A 1 248 ? 6.013 6.934 -5.834 1.00 91.31 248 ARG A CA 1
ATOM 1939 C C . ARG A 1 248 ? 5.552 6.578 -7.248 1.00 91.31 248 ARG A C 1
ATOM 1941 O O . ARG A 1 248 ? 6.357 6.674 -8.172 1.00 91.31 248 ARG A O 1
ATOM 1948 N N . HIS A 1 249 ? 4.273 6.250 -7.435 1.00 90.62 249 HIS A N 1
ATOM 1949 C CA . HIS A 1 249 ? 3.694 5.991 -8.756 1.00 90.62 249 HIS A CA 1
ATOM 1950 C C . HIS A 1 249 ? 3.780 7.201 -9.681 1.00 90.62 249 HIS A C 1
ATOM 1952 O O . HIS A 1 249 ? 4.220 7.067 -10.818 1.00 90.62 249 HIS A O 1
ATOM 1958 N N . VAL A 1 250 ? 3.382 8.377 -9.198 1.00 90.38 250 VAL A N 1
ATOM 1959 C CA . VAL A 1 250 ? 3.377 9.617 -9.981 1.00 90.38 250 VAL A CA 1
ATOM 1960 C C . VAL A 1 250 ? 4.783 9.973 -10.452 1.00 90.38 250 VAL A C 1
ATOM 1962 O O . VAL A 1 250 ? 4.984 10.266 -11.629 1.00 90.38 250 VAL A O 1
ATOM 1965 N N . ARG A 1 251 ? 5.780 9.861 -9.568 1.00 89.19 251 ARG A N 1
ATOM 1966 C CA . ARG A 1 251 ? 7.186 10.065 -9.943 1.00 89.19 251 ARG A CA 1
ATOM 1967 C C . ARG A 1 251 ? 7.665 9.047 -10.968 1.00 89.19 251 ARG A C 1
ATOM 1969 O O . ARG A 1 251 ? 8.421 9.405 -11.862 1.00 89.19 251 ARG A O 1
ATOM 1976 N N . LEU A 1 252 ? 7.231 7.795 -10.849 1.00 88.62 252 LEU A N 1
ATOM 1977 C CA . LEU A 1 252 ? 7.600 6.754 -11.799 1.00 88.62 252 LEU A CA 1
ATOM 1978 C C . LEU A 1 252 ? 6.999 7.003 -13.188 1.00 88.62 252 LEU A C 1
ATOM 1980 O O . LEU A 1 252 ? 7.692 6.828 -14.184 1.00 88.62 252 LEU A O 1
ATOM 1984 N N . ILE A 1 253 ? 5.743 7.457 -13.253 1.00 89.50 253 ILE A N 1
ATOM 1985 C CA . ILE A 1 253 ? 5.094 7.860 -14.509 1.00 89.50 253 ILE A CA 1
ATOM 1986 C C . ILE A 1 253 ? 5.876 9.002 -15.158 1.00 89.50 253 ILE A C 1
ATOM 1988 O O . ILE A 1 253 ? 6.193 8.899 -16.338 1.00 89.50 253 ILE A O 1
ATOM 1992 N N . ALA A 1 254 ? 6.249 10.031 -14.391 1.00 88.75 254 ALA A N 1
ATOM 1993 C CA . ALA A 1 254 ? 7.027 11.155 -14.911 1.00 88.75 254 ALA A CA 1
ATOM 1994 C C . ALA A 1 254 ? 8.364 10.706 -15.509 1.00 88.75 254 ALA A C 1
ATOM 1996 O O . ALA A 1 254 ? 8.714 11.123 -16.604 1.00 88.75 254 ALA A O 1
ATOM 1997 N N . LEU A 1 255 ? 9.084 9.806 -14.829 1.00 86.75 255 LEU A N 1
ATOM 1998 C CA . LEU A 1 255 ? 10.346 9.259 -15.338 1.00 86.75 255 LEU A CA 1
ATOM 1999 C C . LEU A 1 255 ? 10.161 8.478 -16.647 1.00 86.75 255 LEU A C 1
ATOM 2001 O O . LEU A 1 255 ? 11.013 8.554 -17.527 1.00 86.75 255 LEU A O 1
ATOM 2005 N N . VAL A 1 256 ? 9.064 7.728 -16.781 1.00 86.75 256 VAL A N 1
ATOM 2006 C CA . VAL A 1 256 ? 8.750 6.986 -18.012 1.00 86.75 256 VAL A CA 1
ATOM 2007 C C . VAL A 1 256 ? 8.356 7.933 -19.149 1.00 86.75 256 VAL A C 1
ATOM 2009 O O . VAL A 1 256 ? 8.808 7.733 -20.272 1.00 86.75 256 VAL A O 1
ATOM 2012 N N . GLU A 1 257 ? 7.561 8.970 -18.874 1.00 86.50 257 GLU A N 1
ATOM 2013 C CA . GLU A 1 257 ? 7.197 10.000 -19.862 1.00 86.50 257 GLU A CA 1
ATOM 2014 C C . GLU A 1 257 ? 8.438 10.764 -20.344 1.00 86.50 257 GLU A C 1
ATOM 2016 O O . GLU A 1 257 ? 8.659 10.906 -21.543 1.00 86.50 257 GLU A O 1
ATOM 2021 N N . GLU A 1 258 ? 9.319 11.146 -19.425 1.00 86.19 258 GLU A N 1
ATOM 2022 C CA . GLU A 1 258 ? 10.574 11.828 -19.740 1.00 86.19 258 GLU A CA 1
ATOM 2023 C C . GLU A 1 258 ? 11.550 10.921 -20.522 1.00 86.19 258 GLU A C 1
ATOM 2025 O O . GLU A 1 258 ? 12.311 11.385 -21.373 1.00 86.19 258 GLU A O 1
ATOM 2030 N N . ALA A 1 259 ? 11.552 9.610 -20.255 1.00 82.00 259 ALA A N 1
ATOM 2031 C CA . ALA A 1 259 ? 12.322 8.635 -21.030 1.00 82.00 259 ALA A CA 1
ATOM 2032 C C . ALA A 1 259 ? 11.756 8.446 -22.448 1.00 82.00 259 ALA A C 1
ATOM 2034 O O . ALA A 1 259 ? 12.524 8.318 -23.402 1.00 82.00 259 ALA A O 1
ATOM 2035 N N . LEU A 1 260 ? 10.428 8.475 -22.592 1.00 82.81 260 LEU A N 1
ATOM 2036 C CA . LEU A 1 260 ? 9.739 8.395 -23.878 1.00 82.81 260 LEU A CA 1
ATOM 2037 C C . LEU A 1 260 ? 10.049 9.614 -24.760 1.00 82.81 260 LEU A C 1
ATOM 2039 O O . LEU A 1 260 ? 10.324 9.456 -25.948 1.00 82.81 260 LEU A O 1
ATOM 2043 N N . GLU A 1 261 ? 10.066 10.814 -24.174 1.00 82.94 261 GLU A N 1
ATOM 2044 C CA . GLU A 1 261 ? 10.411 12.064 -24.866 1.00 82.94 261 GLU A CA 1
ATOM 2045 C C . GLU A 1 261 ? 11.870 12.104 -25.337 1.00 82.94 261 GLU A C 1
ATOM 2047 O O . GLU A 1 261 ? 12.168 12.657 -26.396 1.00 82.94 261 GLU A O 1
ATOM 2052 N N . ARG A 1 262 ? 12.790 11.497 -24.576 1.00 77.06 262 ARG A N 1
ATOM 2053 C CA . ARG A 1 262 ? 14.218 11.445 -24.930 1.00 77.06 262 ARG A CA 1
ATOM 2054 C C . ARG A 1 262 ? 14.562 10.450 -26.033 1.00 77.06 262 ARG A C 1
ATOM 2056 O O . ARG A 1 262 ? 15.648 10.566 -26.589 1.00 77.06 262 ARG A O 1
ATOM 2063 N N . GLY A 1 263 ? 13.669 9.510 -26.344 1.00 63.19 263 GLY A N 1
ATOM 2064 C CA . GLY A 1 263 ? 13.780 8.613 -27.491 1.00 63.19 263 GLY A CA 1
ATOM 2065 C C . GLY A 1 263 ? 15.056 7.767 -27.514 1.00 63.19 263 GLY A C 1
ATOM 2066 O O . GLY A 1 263 ? 16.040 8.120 -28.160 1.00 63.19 263 GLY A O 1
ATOM 2067 N N . CYS A 1 264 ? 15.021 6.593 -26.889 1.00 52.00 264 CYS A N 1
ATOM 2068 C CA . CYS A 1 264 ? 15.858 5.485 -27.349 1.00 52.00 264 CYS A CA 1
ATOM 2069 C C . CYS A 1 264 ? 15.112 4.731 -28.466 1.00 52.00 264 CYS A C 1
ATOM 2071 O O . CYS A 1 264 ? 13.899 4.868 -28.604 1.00 52.00 264 CYS A O 1
ATOM 2073 N N . GLU A 1 265 ? 15.861 4.008 -29.296 1.00 56.81 265 GLU A N 1
ATOM 2074 C CA . GLU A 1 265 ? 15.464 3.283 -30.515 1.00 56.81 265 GLU A CA 1
ATOM 2075 C C . GLU A 1 265 ? 14.018 2.738 -30.540 1.00 56.81 265 GLU A C 1
ATOM 2077 O O . GLU A 1 265 ? 13.480 2.325 -29.513 1.00 56.81 265 GLU A O 1
ATOM 2082 N N . ASN A 1 266 ? 13.402 2.695 -31.731 1.00 57.78 266 ASN A N 1
ATOM 2083 C CA . ASN A 1 266 ? 11.971 2.410 -31.951 1.00 57.78 266 ASN A CA 1
ATOM 2084 C C . ASN A 1 266 ? 11.388 1.226 -31.146 1.00 57.78 266 ASN A C 1
ATOM 2086 O O . ASN A 1 266 ? 10.242 1.318 -30.712 1.00 57.78 266 ASN A O 1
ATOM 2090 N N . ASP A 1 267 ? 12.152 0.158 -30.899 1.00 61.00 267 ASP A N 1
ATOM 2091 C CA . ASP A 1 267 ? 11.688 -0.995 -30.111 1.00 61.00 267 ASP A CA 1
ATOM 2092 C C . ASP A 1 267 ? 11.528 -0.671 -28.613 1.00 61.00 267 ASP A C 1
ATOM 2094 O O . ASP A 1 267 ? 10.557 -1.088 -27.984 1.00 61.00 267 ASP A O 1
ATOM 2098 N N . THR A 1 268 ? 12.402 0.166 -28.045 1.00 64.94 268 THR A N 1
ATOM 2099 C CA . THR A 1 268 ? 12.291 0.602 -26.639 1.00 64.94 268 THR A CA 1
ATOM 2100 C C . THR A 1 268 ? 11.096 1.529 -26.411 1.00 64.94 268 THR A C 1
ATOM 2102 O O . THR A 1 268 ? 10.511 1.551 -25.330 1.00 64.94 268 THR A O 1
ATOM 2105 N N . ASN A 1 269 ? 10.671 2.262 -27.443 1.00 68.00 269 ASN A N 1
ATOM 2106 C CA . ASN A 1 269 ? 9.534 3.179 -27.379 1.00 68.00 269 ASN A CA 1
ATOM 2107 C C . ASN A 1 269 ? 8.207 2.434 -27.121 1.00 68.00 269 ASN A C 1
ATOM 2109 O O . ASN A 1 269 ? 7.370 2.891 -26.339 1.00 68.00 269 ASN A O 1
ATOM 2113 N N . VAL A 1 270 ? 8.026 1.249 -27.719 1.00 69.00 270 VAL A N 1
ATOM 2114 C CA . VAL A 1 270 ? 6.844 0.400 -27.481 1.00 69.00 270 VAL A CA 1
ATOM 2115 C C . VAL A 1 270 ? 6.799 -0.074 -26.026 1.00 69.00 270 VAL A C 1
ATOM 2117 O O . VAL A 1 270 ? 5.740 -0.006 -25.394 1.00 69.00 270 VAL A O 1
ATOM 2120 N N . ASP A 1 271 ? 7.947 -0.463 -25.469 1.00 78.56 271 ASP A N 1
ATOM 2121 C CA . ASP A 1 271 ? 8.059 -0.856 -24.064 1.00 78.56 271 ASP A CA 1
ATOM 2122 C C . ASP A 1 271 ? 7.713 0.314 -23.136 1.00 78.56 271 ASP A C 1
ATOM 2124 O O . ASP A 1 271 ? 6.856 0.173 -22.263 1.00 78.56 271 ASP A O 1
ATOM 2128 N N . PHE A 1 272 ? 8.290 1.503 -23.345 1.00 82.50 272 PHE A N 1
ATOM 2129 C CA . PHE A 1 272 ? 7.983 2.681 -22.522 1.00 82.50 272 PHE A CA 1
ATOM 2130 C C . PHE A 1 272 ? 6.507 3.087 -22.586 1.00 82.50 272 PHE A C 1
ATOM 2132 O O . PHE A 1 272 ? 5.923 3.410 -21.549 1.00 82.50 272 PHE A O 1
ATOM 2139 N N . ASN A 1 273 ? 5.864 2.990 -23.754 1.00 85.69 273 ASN A N 1
ATOM 2140 C CA . ASN A 1 273 ? 4.424 3.221 -23.873 1.00 85.69 273 ASN A CA 1
ATOM 2141 C C . ASN A 1 273 ? 3.611 2.211 -23.061 1.00 85.69 273 ASN A C 1
ATOM 2143 O O . ASN A 1 273 ? 2.747 2.608 -22.277 1.00 85.69 273 ASN A O 1
ATOM 2147 N N . PHE A 1 274 ? 3.894 0.912 -23.207 1.00 86.25 274 PHE A N 1
ATOM 2148 C CA . PHE A 1 274 ? 3.216 -0.130 -22.434 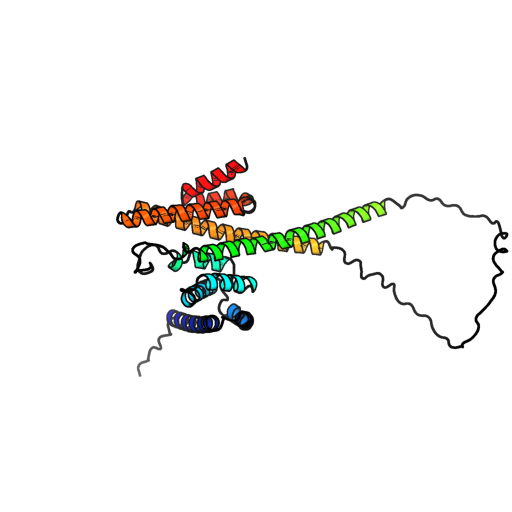1.00 86.25 274 PHE A CA 1
ATOM 2149 C C . PHE A 1 274 ? 3.360 0.110 -20.926 1.00 86.25 274 PHE A C 1
ATOM 2151 O O . PHE A 1 274 ? 2.375 0.050 -20.184 1.00 86.25 274 PHE A O 1
ATOM 2158 N N . MET A 1 275 ? 4.571 0.437 -20.474 1.00 86.38 275 MET A N 1
ATOM 2159 C CA . MET A 1 275 ? 4.851 0.737 -19.071 1.00 86.38 275 MET A CA 1
ATOM 2160 C C . MET A 1 275 ? 4.097 1.977 -18.596 1.00 86.38 275 MET A C 1
ATOM 2162 O O . MET A 1 275 ? 3.484 1.947 -17.528 1.00 86.38 275 MET A O 1
ATOM 2166 N N . GLY A 1 276 ? 4.067 3.033 -19.411 1.00 88.19 276 GLY A N 1
ATOM 2167 C CA . GLY A 1 276 ? 3.277 4.232 -19.157 1.00 88.19 276 GLY A CA 1
ATOM 2168 C C . GLY A 1 276 ? 1.795 3.906 -18.976 1.00 88.19 276 GLY A C 1
ATOM 2169 O O . GLY A 1 276 ? 1.207 4.283 -17.963 1.00 88.19 276 GLY A O 1
ATOM 2170 N N . TYR A 1 277 ? 1.190 3.147 -19.895 1.00 90.19 277 TYR A N 1
ATOM 2171 C CA . TYR A 1 277 ? -0.213 2.731 -19.783 1.00 90.19 277 TYR A CA 1
ATOM 2172 C C . TYR A 1 277 ? -0.480 1.884 -18.540 1.00 90.19 277 TYR A C 1
ATOM 2174 O O . TYR A 1 277 ? -1.467 2.117 -17.839 1.00 90.19 277 TYR A O 1
ATOM 2182 N N . TRP A 1 278 ? 0.401 0.930 -18.235 1.00 90.88 278 TRP A N 1
ATOM 2183 C CA . TRP A 1 278 ? 0.251 0.074 -17.063 1.00 90.88 278 TRP A CA 1
ATOM 2184 C C . TRP A 1 278 ? 0.291 0.889 -15.767 1.00 90.88 278 TRP A C 1
ATOM 2186 O O . TRP A 1 278 ? -0.595 0.753 -14.920 1.00 90.88 278 TRP A O 1
ATOM 2196 N N . LEU A 1 279 ? 1.274 1.783 -15.628 1.00 91.19 279 LEU A N 1
ATOM 2197 C CA . LEU A 1 279 ? 1.431 2.633 -14.447 1.00 91.19 279 LEU A CA 1
ATOM 2198 C C . LEU A 1 279 ? 0.257 3.599 -14.281 1.00 91.19 279 LEU A C 1
ATOM 2200 O O . LEU A 1 279 ? -0.274 3.730 -13.178 1.00 91.19 279 LEU A O 1
ATOM 2204 N N . LYS A 1 280 ? -0.191 4.223 -15.376 1.00 91.69 280 LYS A N 1
ATOM 2205 C CA . LYS A 1 280 ? -1.376 5.090 -15.395 1.00 91.69 280 LYS A CA 1
ATOM 2206 C C . LYS A 1 280 ? -2.632 4.331 -14.961 1.00 91.69 280 LYS A C 1
ATOM 2208 O O . LYS A 1 280 ? -3.386 4.826 -14.126 1.00 91.69 280 LYS A O 1
ATOM 2213 N N . GLY A 1 281 ? -2.822 3.109 -15.463 1.00 92.31 281 GLY A N 1
ATOM 2214 C CA . GLY A 1 281 ? -3.935 2.240 -15.082 1.00 92.31 281 GLY A CA 1
ATOM 2215 C C . GLY A 1 281 ? -3.931 1.877 -13.594 1.00 92.31 281 GLY A C 1
ATOM 2216 O O . GLY A 1 281 ? -4.963 1.991 -12.936 1.00 92.31 281 GLY A O 1
ATOM 2217 N N . ARG A 1 282 ? -2.771 1.503 -13.032 1.00 91.38 282 ARG A N 1
ATOM 2218 C CA . ARG A 1 282 ? -2.643 1.207 -11.591 1.00 91.38 282 ARG A CA 1
ATOM 2219 C C . ARG A 1 282 ? -2.849 2.428 -10.705 1.00 91.38 282 ARG A C 1
ATOM 2221 O O . ARG A 1 282 ? -3.445 2.304 -9.634 1.00 91.38 282 ARG A O 1
ATOM 2228 N N . LEU A 1 283 ? -2.408 3.602 -11.155 1.00 91.75 283 LEU A N 1
ATOM 2229 C CA . LEU A 1 283 ? -2.665 4.848 -10.445 1.00 91.75 283 LEU A CA 1
ATOM 2230 C C . LEU A 1 283 ? -4.170 5.123 -10.363 1.00 91.75 283 LEU A C 1
ATOM 2232 O O . LEU A 1 283 ? -4.688 5.314 -9.267 1.00 91.75 283 LEU A O 1
ATOM 2236 N N . ILE A 1 284 ? -4.875 5.071 -11.499 1.00 91.06 284 ILE A N 1
ATOM 2237 C CA . ILE A 1 284 ? -6.334 5.246 -11.543 1.00 91.06 284 ILE A CA 1
ATOM 2238 C C . ILE A 1 284 ? -7.023 4.219 -10.640 1.00 91.06 284 ILE A C 1
ATOM 2240 O O . ILE A 1 284 ? -7.874 4.593 -9.839 1.00 91.06 284 ILE A O 1
ATOM 2244 N N . GLN A 1 285 ? -6.629 2.944 -10.725 1.00 91.75 285 GLN A N 1
ATOM 2245 C CA . GLN A 1 285 ? -7.179 1.888 -9.876 1.00 91.75 285 GLN A CA 1
ATOM 2246 C C . GLN A 1 285 ? -7.040 2.230 -8.386 1.00 91.75 285 GLN A C 1
ATOM 2248 O O . GLN A 1 285 ? -8.023 2.183 -7.655 1.00 91.75 285 GLN A O 1
ATOM 2253 N N . THR A 1 286 ? -5.842 2.623 -7.947 1.00 90.25 286 THR A N 1
ATOM 2254 C CA . THR A 1 286 ? -5.571 2.968 -6.540 1.00 90.25 286 THR A CA 1
ATOM 2255 C C . THR A 1 286 ? -6.407 4.159 -6.080 1.00 90.25 286 THR A C 1
ATOM 2257 O O . THR A 1 286 ? -6.945 4.154 -4.975 1.00 90.25 286 THR A O 1
ATOM 2260 N N . VAL A 1 287 ? -6.523 5.184 -6.929 1.00 89.56 287 VAL A N 1
ATOM 2261 C CA . VAL A 1 287 ? -7.296 6.394 -6.635 1.00 89.56 287 VAL A CA 1
ATOM 2262 C C . VAL A 1 287 ? -8.786 6.072 -6.507 1.00 89.56 287 VAL A C 1
ATOM 2264 O O . VAL A 1 287 ? -9.412 6.516 -5.551 1.00 89.56 287 VAL A O 1
ATOM 2267 N N . LEU A 1 288 ? -9.346 5.273 -7.419 1.00 89.38 288 LEU A N 1
ATOM 2268 C CA . LEU A 1 288 ? -10.764 4.902 -7.396 1.00 89.38 288 LEU A CA 1
ATOM 2269 C C . LEU A 1 288 ? -11.108 3.954 -6.243 1.00 89.38 288 LEU A C 1
ATOM 2271 O O . LEU A 1 288 ? -12.141 4.121 -5.604 1.00 89.38 288 LEU A O 1
ATOM 2275 N N . GLU A 1 289 ? -10.256 2.975 -5.940 1.00 89.06 289 GLU A N 1
ATOM 2276 C CA . GLU A 1 289 ? -10.493 2.037 -4.833 1.00 89.06 289 GLU A CA 1
ATOM 2277 C C . GLU A 1 289 ? -10.417 2.709 -3.454 1.00 89.06 289 GLU A C 1
ATOM 2279 O O . GLU A 1 289 ? -10.993 2.207 -2.485 1.00 89.06 289 GLU A O 1
ATOM 2284 N N . HIS A 1 290 ? -9.719 3.843 -3.356 1.00 87.50 290 HIS A N 1
ATOM 2285 C CA . HIS A 1 290 ? -9.504 4.563 -2.102 1.00 87.50 290 HIS A CA 1
ATOM 2286 C C . HIS A 1 290 ? -10.016 6.007 -2.107 1.00 87.50 290 HIS A C 1
ATOM 2288 O O . HIS A 1 290 ? -9.594 6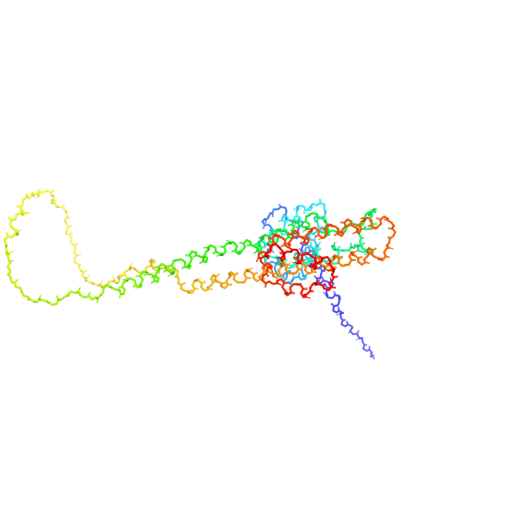.834 -1.293 1.00 87.50 290 HIS A O 1
ATOM 2294 N N . GLN A 1 291 ? -10.942 6.318 -3.012 1.00 85.94 291 GLN A N 1
ATOM 2295 C CA . GLN A 1 291 ? -11.452 7.672 -3.215 1.00 85.94 291 GLN A CA 1
ATOM 2296 C C . GLN A 1 291 ? -12.028 8.294 -1.938 1.00 85.94 291 GLN A C 1
ATOM 2298 O O . GLN A 1 291 ? -11.690 9.428 -1.613 1.00 85.94 291 GLN A O 1
ATOM 2303 N N . ASP A 1 292 ? -12.796 7.538 -1.148 1.00 84.31 292 ASP A N 1
ATOM 2304 C CA . ASP A 1 292 ? -13.436 8.054 0.067 1.00 84.31 292 ASP A CA 1
ATOM 2305 C C . ASP A 1 292 ? -12.410 8.445 1.140 1.00 84.31 292 ASP A C 1
ATOM 2307 O O . ASP A 1 292 ? -12.641 9.358 1.933 1.00 84.31 292 ASP A O 1
ATOM 2311 N N . GLN A 1 293 ? -11.266 7.755 1.179 1.00 83.06 293 GLN A N 1
ATOM 2312 C CA . GLN A 1 293 ? -10.182 8.066 2.109 1.00 83.06 293 GLN A CA 1
ATOM 2313 C C . GLN A 1 293 ? -9.293 9.199 1.598 1.00 83.06 293 GLN A C 1
ATOM 2315 O O . GLN A 1 293 ? -8.727 9.931 2.406 1.00 83.06 293 GLN A O 1
ATOM 2320 N N . LEU A 1 294 ? -9.166 9.346 0.278 1.00 82.38 294 LEU A N 1
ATOM 2321 C CA . LEU A 1 294 ? -8.340 10.378 -0.346 1.00 82.38 294 LEU A CA 1
ATOM 2322 C C . LEU A 1 294 ? -9.052 11.721 -0.456 1.00 82.38 294 LEU A C 1
ATOM 2324 O O . LEU A 1 294 ? -8.383 12.749 -0.393 1.00 82.38 294 LEU A O 1
ATOM 2328 N N . PHE A 1 295 ? -10.382 11.722 -0.566 1.00 83.50 295 PHE A N 1
ATOM 2329 C CA . PHE A 1 295 ? -11.191 12.923 -0.768 1.00 83.50 295 PHE A CA 1
ATOM 2330 C C . PHE A 1 295 ? -10.859 14.066 0.212 1.00 83.50 295 PHE A C 1
ATOM 2332 O O . PHE A 1 295 ? -10.606 15.177 -0.251 1.00 83.50 295 PHE A O 1
ATOM 2339 N N . PRO A 1 296 ? -10.730 13.834 1.538 1.00 83.62 296 PRO A N 1
ATOM 2340 C CA . PRO A 1 296 ? -10.386 14.896 2.492 1.00 83.62 296 PRO A CA 1
ATOM 2341 C C . PRO A 1 296 ? -8.985 15.498 2.307 1.00 83.62 296 PRO A C 1
ATOM 2343 O O . PRO A 1 296 ? -8.696 16.555 2.860 1.00 83.62 296 PRO A O 1
ATOM 2346 N N . TYR A 1 297 ? -8.103 14.812 1.581 1.00 80.62 297 TYR A N 1
ATOM 2347 C CA . TYR A 1 297 ? -6.714 15.204 1.354 1.00 80.62 297 TYR A CA 1
ATOM 2348 C C . TYR A 1 297 ? -6.454 15.627 -0.092 1.00 80.62 297 TYR A C 1
ATOM 2350 O O . TYR A 1 297 ? -5.311 15.926 -0.430 1.00 80.62 297 TYR A O 1
ATOM 2358 N N . MET A 1 298 ? -7.481 15.651 -0.946 1.00 80.25 298 MET A N 1
ATOM 2359 C CA . MET A 1 298 ? -7.313 15.869 -2.380 1.00 80.25 298 MET A CA 1
ATOM 2360 C C . MET A 1 298 ? -6.634 17.187 -2.725 1.00 80.25 298 MET A C 1
ATOM 2362 O O . MET A 1 298 ? -5.782 17.185 -3.603 1.00 80.25 298 MET A O 1
ATOM 2366 N N . ASP A 1 299 ? -6.953 18.273 -2.024 1.00 82.00 299 ASP A N 1
ATOM 2367 C CA . ASP A 1 299 ? -6.340 19.579 -2.292 1.00 82.00 299 ASP A CA 1
ATOM 2368 C C . ASP A 1 299 ? -4.827 19.548 -2.015 1.00 82.00 299 ASP A C 1
ATOM 2370 O O . ASP A 1 299 ? -4.031 19.968 -2.851 1.00 82.00 299 ASP A O 1
ATOM 2374 N N . ASN A 1 300 ? -4.416 18.932 -0.901 1.00 84.00 300 ASN A N 1
ATOM 2375 C CA . ASN A 1 300 ? -3.000 18.761 -0.556 1.00 84.00 300 ASN A CA 1
ATOM 2376 C C . ASN A 1 300 ? -2.283 17.805 -1.524 1.00 84.00 300 ASN A C 1
ATOM 2378 O O . ASN A 1 300 ? -1.120 18.005 -1.864 1.00 84.00 300 ASN A O 1
ATOM 2382 N N . LEU A 1 301 ? -2.959 16.729 -1.939 1.00 80.44 301 LEU A N 1
ATOM 2383 C CA . LEU A 1 301 ? -2.414 15.750 -2.883 1.00 80.44 301 LEU A CA 1
ATOM 2384 C C . LEU A 1 301 ? -2.235 16.361 -4.273 1.00 80.44 301 LEU A C 1
ATOM 2386 O O . LEU A 1 301 ? -1.239 16.085 -4.938 1.00 80.44 301 LEU A O 1
ATOM 2390 N N . GLU A 1 302 ? -3.180 17.194 -4.697 1.00 80.88 302 GLU A N 1
ATOM 2391 C CA . GLU A 1 302 ? -3.100 17.943 -5.939 1.00 80.88 302 GLU A CA 1
ATOM 2392 C C . GLU A 1 302 ? -1.962 18.961 -5.875 1.00 80.88 302 GLU A C 1
ATOM 2394 O O . GLU A 1 302 ? -1.120 18.947 -6.766 1.00 80.88 302 GLU A O 1
ATOM 2399 N N . GLU A 1 303 ? -1.858 19.768 -4.819 1.00 83.44 303 GLU A N 1
ATOM 2400 C CA . GLU A 1 303 ? -0.740 20.704 -4.640 1.00 83.44 303 GLU A CA 1
ATOM 2401 C C . GLU A 1 303 ? 0.617 19.983 -4.697 1.00 83.44 303 GLU A C 1
ATOM 2403 O O . GLU A 1 303 ? 1.535 20.421 -5.385 1.00 83.44 303 GLU A O 1
ATOM 2408 N N . LEU A 1 304 ? 0.731 18.820 -4.047 1.00 79.00 304 LEU A N 1
ATOM 2409 C CA . LEU A 1 304 ? 1.982 18.064 -3.987 1.00 79.00 304 LEU A CA 1
ATOM 2410 C C . LEU A 1 304 ? 2.358 17.367 -5.309 1.00 79.00 304 LEU A C 1
ATOM 2412 O O . LEU A 1 304 ? 3.536 17.083 -5.532 1.00 79.00 304 LEU A O 1
ATOM 2416 N N . MET A 1 305 ? 1.384 17.013 -6.156 1.00 81.12 305 MET A N 1
ATOM 2417 C CA . MET A 1 305 ? 1.605 16.120 -7.308 1.00 81.12 305 MET A CA 1
ATOM 2418 C C . MET A 1 305 ? 1.264 16.726 -8.678 1.00 81.12 305 MET A C 1
ATOM 2420 O O . MET A 1 305 ? 1.637 16.143 -9.699 1.00 81.12 305 MET A O 1
ATOM 2424 N N . SER A 1 306 ? 0.600 17.882 -8.737 1.00 72.56 306 SER A N 1
ATOM 2425 C CA . SER A 1 306 ? 0.128 18.499 -9.993 1.00 72.56 306 SER A CA 1
ATOM 2426 C C . SER A 1 306 ? 1.217 19.033 -10.903 1.00 72.56 306 SER A C 1
ATOM 2428 O O . SER A 1 306 ? 0.962 19.226 -12.096 1.00 72.56 306 SER A O 1
ATOM 2430 N N . ASP A 1 307 ? 2.399 19.281 -10.351 1.00 73.44 307 ASP A N 1
ATOM 2431 C CA . ASP A 1 307 ? 3.551 19.778 -11.100 1.00 73.44 307 ASP A CA 1
ATOM 2432 C C . ASP A 1 307 ? 4.377 18.638 -11.703 1.00 73.44 307 ASP A C 1
ATOM 2434 O O . ASP A 1 307 ? 5.270 18.876 -12.510 1.00 73.44 307 ASP A O 1
ATOM 2438 N N . VAL A 1 308 ? 4.077 17.389 -11.328 1.00 75.62 308 VAL A N 1
ATOM 2439 C CA . VAL A 1 308 ? 4.877 16.229 -11.725 1.00 75.62 308 VAL A CA 1
ATOM 2440 C C . VAL A 1 308 ? 4.465 15.711 -13.101 1.00 75.62 308 VAL A C 1
ATOM 2442 O O . VAL A 1 308 ? 5.333 15.455 -13.927 1.00 75.62 308 VAL A O 1
ATOM 2445 N N . THR A 1 309 ? 3.160 15.563 -13.367 1.00 77.88 309 THR A N 1
ATOM 2446 C CA . THR A 1 309 ? 2.648 15.202 -14.704 1.00 77.88 309 THR A CA 1
ATOM 2447 C C . THR A 1 309 ? 1.251 15.793 -14.949 1.00 77.88 309 THR A C 1
ATOM 2449 O O . THR A 1 309 ? 0.414 15.797 -14.038 1.00 77.88 309 THR A O 1
ATOM 2452 N N . PRO A 1 310 ? 0.926 16.223 -16.185 1.00 81.88 310 PRO A N 1
ATOM 2453 C CA . PRO A 1 310 ? -0.414 16.713 -16.524 1.00 81.88 310 PRO A CA 1
ATOM 2454 C C . PRO A 1 310 ? -1.486 15.617 -16.403 1.00 81.88 310 PRO A C 1
ATOM 2456 O O . PRO A 1 310 ? -2.651 15.905 -16.132 1.00 81.88 310 PRO A O 1
ATOM 2459 N N . PHE A 1 311 ? -1.098 14.347 -16.555 1.00 85.06 311 PHE A N 1
ATOM 2460 C CA . PHE A 1 311 ? -1.989 13.201 -16.386 1.00 85.06 311 PHE A CA 1
ATOM 2461 C C . PHE A 1 311 ? -2.597 13.132 -14.978 1.00 85.06 311 PHE A C 1
ATOM 2463 O O . PHE A 1 311 ? -3.799 12.921 -14.838 1.00 85.06 311 PHE A O 1
ATOM 2470 N N . VAL A 1 312 ? -1.791 13.346 -13.936 1.00 82.62 312 VAL A N 1
ATOM 2471 C CA . VAL A 1 312 ? -2.242 13.258 -12.537 1.00 82.62 312 VAL A CA 1
ATOM 2472 C C . VAL A 1 312 ? -3.274 14.328 -12.212 1.00 82.62 312 VAL A C 1
ATOM 2474 O O . VAL A 1 312 ? -4.289 14.033 -11.581 1.00 82.62 312 VAL A O 1
ATOM 2477 N N . ARG A 1 313 ? -3.063 15.546 -12.721 1.00 83.50 313 ARG A N 1
ATOM 2478 C CA . ARG A 1 313 ? -4.035 16.637 -12.612 1.00 83.50 313 ARG A CA 1
ATOM 2479 C C . ARG A 1 313 ? -5.383 16.242 -13.212 1.00 83.50 313 ARG A C 1
ATOM 2481 O O . ARG A 1 313 ? -6.412 16.402 -12.563 1.00 83.50 313 ARG A O 1
ATOM 2488 N N . ASN A 1 314 ? -5.375 15.647 -14.407 1.00 86.31 314 ASN A N 1
ATOM 2489 C CA . ASN A 1 314 ? -6.599 15.180 -15.063 1.00 86.31 314 ASN A CA 1
ATOM 2490 C C . ASN A 1 314 ? -7.308 14.082 -14.257 1.00 86.31 314 ASN A C 1
ATOM 2492 O O . ASN A 1 314 ? -8.533 14.089 -14.174 1.00 86.31 314 ASN A O 1
ATOM 2496 N N . VAL A 1 315 ? -6.561 13.160 -13.639 1.00 86.69 315 VAL A N 1
ATOM 2497 C CA . VAL A 1 315 ? -7.136 12.109 -12.781 1.00 86.69 315 VAL A CA 1
ATOM 2498 C C . VAL A 1 315 ? -7.830 12.715 -11.560 1.00 86.69 315 VAL A C 1
ATOM 2500 O O . VAL A 1 315 ? -8.967 12.349 -11.271 1.00 86.69 315 VAL A O 1
ATOM 2503 N N . PHE A 1 316 ? -7.202 13.668 -10.864 1.00 84.88 316 PHE A N 1
ATOM 2504 C CA . PHE A 1 316 ? -7.834 14.323 -9.713 1.00 84.88 316 PHE A CA 1
ATOM 2505 C C . PHE A 1 316 ? -9.015 15.205 -10.109 1.00 84.88 316 PHE A C 1
ATOM 2507 O O . PHE A 1 316 ? -10.042 15.193 -9.432 1.00 84.88 316 PHE A O 1
ATOM 2514 N N . GLN A 1 317 ? -8.925 15.917 -11.230 1.00 86.38 317 GLN A N 1
ATOM 2515 C CA . GLN A 1 317 ? -10.048 16.689 -11.749 1.00 86.38 317 GLN A CA 1
ATOM 2516 C C . GLN A 1 317 ? -11.234 15.785 -12.120 1.00 86.38 317 GLN A C 1
ATOM 2518 O O . GLN A 1 317 ? -12.373 16.090 -11.763 1.00 86.38 317 GLN A O 1
ATOM 2523 N N . ALA A 1 318 ? -10.974 14.647 -12.772 1.00 86.69 318 ALA A N 1
ATOM 2524 C CA . ALA A 1 318 ? -11.994 13.649 -13.076 1.00 86.69 318 ALA A CA 1
ATOM 2525 C C . ALA A 1 318 ? -12.612 13.068 -11.796 1.00 86.69 318 ALA A C 1
ATOM 2527 O O . ALA A 1 318 ? -13.834 12.961 -11.708 1.00 86.69 318 ALA A O 1
ATOM 2528 N N . LEU A 1 319 ? -11.803 12.773 -10.774 1.00 85.00 319 LEU A N 1
ATOM 2529 C CA . LEU A 1 319 ? -12.318 12.312 -9.486 1.00 85.00 319 LEU A CA 1
ATOM 2530 C C . LEU A 1 319 ? -13.245 13.356 -8.850 1.00 85.00 319 LEU A C 1
ATOM 2532 O O . LEU A 1 319 ? -14.341 13.007 -8.430 1.00 85.00 319 LEU A O 1
ATOM 2536 N N . ARG A 1 320 ? -12.876 14.644 -8.851 1.00 83.50 320 ARG A N 1
ATOM 2537 C CA . ARG A 1 320 ? -13.765 15.707 -8.347 1.00 83.50 320 ARG A CA 1
ATOM 2538 C C . ARG A 1 320 ? -15.075 15.786 -9.117 1.00 83.50 320 ARG A C 1
ATOM 2540 O O . ARG A 1 320 ? -16.113 15.975 -8.498 1.00 83.50 320 ARG A O 1
ATOM 2547 N N . SER A 1 321 ? -15.042 15.601 -10.436 1.00 86.88 321 SER A N 1
ATOM 2548 C CA . SER A 1 321 ? -16.261 15.609 -11.253 1.00 86.88 321 SER A CA 1
ATOM 2549 C C . SER A 1 321 ? -17.239 14.477 -10.918 1.00 86.88 321 SER A C 1
ATOM 2551 O O . SER A 1 321 ? -18.419 14.606 -11.211 1.00 86.88 321 SER A O 1
ATOM 2553 N N . LEU A 1 322 ? -16.778 13.393 -10.282 1.00 84.06 322 LEU A N 1
ATOM 2554 C CA . LEU A 1 322 ? -17.651 12.319 -9.792 1.00 84.06 322 LEU A CA 1
ATOM 2555 C C . LEU A 1 322 ? -18.370 12.681 -8.482 1.00 84.06 322 LEU A C 1
ATOM 2557 O O . LEU A 1 322 ? -19.393 12.076 -8.173 1.00 84.06 322 LEU A O 1
ATOM 2561 N N . TYR A 1 323 ? -17.833 13.635 -7.716 1.00 75.69 323 TYR A N 1
ATOM 2562 C CA . TYR A 1 323 ? -18.380 14.092 -6.431 1.00 75.69 323 TYR A CA 1
ATOM 2563 C C . TYR A 1 323 ? -19.053 15.477 -6.507 1.00 75.69 323 TYR A C 1
ATOM 2565 O O . TYR A 1 323 ? -19.593 15.933 -5.496 1.00 75.69 323 TYR A O 1
ATOM 2573 N N . ALA A 1 324 ? -18.991 16.144 -7.664 1.00 67.12 324 ALA A N 1
ATOM 2574 C CA . ALA A 1 324 ? -19.638 17.427 -7.954 1.00 67.12 324 ALA A CA 1
ATOM 2575 C C . ALA A 1 324 ? -21.089 17.229 -8.414 1.00 67.12 324 ALA A C 1
ATOM 2577 O O . ALA A 1 324 ? -21.944 18.034 -7.981 1.00 67.12 324 ALA A O 1
#

Secondary structure (DSSP, 8-state):
------PPPPHHHHHHHHHHHHHHHHHHHHHT-SSTHHHHHTHHHHHHHT-SHHHHHHHHHHHHHHTTT-HHHHHHHHHHHHHTTSS-HHHHHHHHTSTTTS--SSTTS-TT-SS---GGGSHHHHHHHHHHHHHHHHHHHHHHHHHHHHHHHHHHHHHHHHHHTTS-S-----------TTSSSS---------------------------TT-----HHHHHHHHHHHHHHHHHHHHHHHHHHHHHHHHHHHHHHHHHH---HHHHHHHHHHHHHHHHHHHHHHHHTHHHHGGGHHHHHHHHTTT-HHHHHHHHHHHHHH-

pLDDT: mean 73.22, std 21.11, range [29.66, 96.94]

Organism: Mesocestoides corti (NCBI:txid53468)

Foldseek 3Di:
DDDDDPDDDDPVVVVVVLVVVLLVVLLVLLVPPPDVVSCVVCLVVLCVSCVDLVSLLVSLVSNCVSCVVPLVSSLVVLLSSVVSVSHALVSLLCNLLPCLQLPQDDPSFPPPDPFRDGNSLPVSSVSNNVSSLVVLVVLLVVLVVVLVVLVVLVVVVVVVVVVVVVPPDDDDDDDDDDDDPDPPPPPPDDDDDDDDDDDDDDDDDDDDDDPPPDPPPRRDPVNSVVSVVSSVVSLVSSLVSLLSNLVSLLLSLLVLVVVLVVDDDPSNNVNSVVVNVSSLVVNLVSCVVCVVSCVVVLVVSCVVRVVRDVSVVVSSVVSVVVVD

Radius of gyration: 35.08 Å; chains: 1; bounding box: 122×57×98 Å

Sequence (324 aa):
MGRASQGCPSSAQHKVLLQGDFIESISTIWVSAPETNYLAWYSETFKILASTVELQVEALHILQAVWCNQSQMVVAISDYMSRLGMLDPESIVGWAFSPYMSAFCGNLAPSNNVYIRPRMLELHVWECLMRTLVRVGQRIAQITPKLEAAKDRLGARRRKSASDSRSSESCSDSENDDGDLRNKIRRGRRHQRNRRRSRSRSGGGGHSSDSSGRYRRGASPGKVARLEEERGEAVRSQCAVITLLLHRHVRLIALVEEALERGCENDTNVDFNFMGYWLKGRLIQTVLEHQDQLFPYMDNLEELMSDVTPFVRNVFQALRSLYA